Protein AF-A0A6N2NAF7-F1 (afdb_monomer_lite)

Radius of gyration: 26.73 Å; chains: 1; bounding box: 58×38×83 Å

Structure (mmCIF, N/CA/C/O backbone):
data_AF-A0A6N2NAF7-F1
#
_entry.id   AF-A0A6N2NAF7-F1
#
loop_
_atom_site.group_PDB
_atom_site.id
_atom_site.type_symbol
_atom_site.label_atom_id
_atom_site.label_alt_id
_atom_site.label_comp_id
_atom_site.label_asym_id
_atom_site.label_entity_id
_atom_site.label_seq_id
_atom_site.pdbx_PDB_ins_code
_atom_site.Cartn_x
_atom_site.Cartn_y
_atom_site.Cartn_z
_atom_site.occupancy
_atom_site.B_iso_or_equiv
_atom_site.auth_seq_id
_atom_site.auth_comp_id
_atom_site.auth_asym_id
_atom_site.auth_atom_id
_atom_site.pdbx_PDB_model_num
ATOM 1 N N . LEU A 1 1 ? 27.444 -10.389 -54.439 1.00 42.75 1 LEU A N 1
ATOM 2 C CA . LEU A 1 1 ? 28.276 -9.815 -53.356 1.00 42.75 1 LEU A CA 1
ATOM 3 C C . LEU A 1 1 ? 27.681 -10.280 -52.034 1.00 42.75 1 LEU A C 1
ATOM 5 O O . LEU A 1 1 ? 26.565 -9.888 -51.723 1.00 42.75 1 LEU A O 1
ATOM 9 N N . VAL A 1 2 ? 28.339 -11.208 -51.335 1.00 40.91 2 VAL A N 1
ATOM 10 C CA . VAL A 1 2 ? 27.857 -11.709 -50.034 1.00 40.91 2 VAL A CA 1
ATOM 11 C C . VAL A 1 2 ? 28.031 -10.579 -49.006 1.00 40.91 2 VAL A C 1
ATOM 13 O O . VAL A 1 2 ? 29.126 -10.018 -48.959 1.00 40.91 2 VAL A O 1
ATOM 16 N N . PRO A 1 3 ? 26.997 -10.195 -48.233 1.00 55.12 3 PRO A N 1
ATOM 17 C CA . PRO A 1 3 ? 27.110 -9.100 -47.271 1.00 55.12 3 PRO A CA 1
ATOM 18 C C . PRO A 1 3 ? 28.219 -9.376 -46.244 1.00 55.12 3 PRO A C 1
ATOM 20 O O . PRO A 1 3 ? 28.256 -10.447 -45.643 1.00 55.12 3 PRO A O 1
ATOM 23 N N . GLU A 1 4 ? 29.110 -8.404 -46.026 1.00 63.12 4 GLU A N 1
ATOM 24 C CA . GLU A 1 4 ? 30.271 -8.509 -45.119 1.00 63.12 4 GLU A CA 1
ATOM 25 C C . GLU A 1 4 ? 29.896 -8.659 -43.631 1.00 63.12 4 GLU A C 1
ATOM 27 O O . GLU A 1 4 ? 30.751 -8.966 -42.799 1.00 63.12 4 GLU A O 1
ATOM 32 N N . ILE A 1 5 ? 28.623 -8.449 -43.280 1.00 67.56 5 ILE A N 1
ATOM 33 C CA . ILE A 1 5 ? 28.087 -8.563 -41.922 1.00 67.56 5 ILE A CA 1
ATOM 34 C C . ILE A 1 5 ? 26.835 -9.450 -41.971 1.00 67.56 5 ILE A C 1
ATOM 36 O O . ILE A 1 5 ? 25.955 -9.189 -42.794 1.00 67.56 5 ILE A O 1
ATOM 40 N N . PRO A 1 6 ? 26.709 -10.457 -41.084 1.00 79.62 6 PRO A N 1
ATOM 41 C CA . PRO A 1 6 ? 25.475 -11.212 -40.912 1.00 79.62 6 PRO A CA 1
ATOM 42 C C . PRO A 1 6 ? 24.266 -10.286 -40.705 1.00 79.62 6 PRO A C 1
ATOM 44 O O . PRO A 1 6 ? 24.290 -9.364 -39.887 1.00 79.62 6 PRO A O 1
ATOM 47 N N . GLU A 1 7 ? 23.211 -10.520 -41.482 1.00 78.88 7 GLU A N 1
ATOM 48 C CA . GLU A 1 7 ? 22.015 -9.672 -41.576 1.00 78.88 7 GLU A CA 1
ATOM 49 C C . GLU A 1 7 ? 21.340 -9.430 -40.209 1.00 78.88 7 GLU A C 1
ATOM 51 O O . GLU A 1 7 ? 20.852 -8.341 -39.903 1.00 78.88 7 GLU A O 1
ATOM 56 N N . ASP A 1 8 ? 21.365 -10.435 -39.340 1.00 78.62 8 ASP A N 1
ATOM 57 C CA . ASP A 1 8 ? 20.887 -10.378 -37.959 1.00 78.62 8 ASP A CA 1
ATOM 58 C C . ASP A 1 8 ? 21.694 -9.397 -37.088 1.00 78.62 8 ASP A C 1
ATOM 60 O O . ASP A 1 8 ? 21.117 -8.605 -36.335 1.00 78.62 8 ASP A O 1
ATOM 64 N N . LEU A 1 9 ? 23.020 -9.396 -37.221 1.00 80.50 9 LEU A N 1
ATOM 65 C CA . LEU A 1 9 ? 23.909 -8.474 -36.521 1.00 80.50 9 LEU A CA 1
ATOM 66 C C . LEU A 1 9 ? 23.726 -7.037 -37.029 1.00 80.50 9 LEU A C 1
ATOM 68 O O . LEU A 1 9 ? 23.629 -6.107 -36.225 1.00 80.50 9 LEU A O 1
ATOM 72 N N . TYR A 1 10 ? 23.591 -6.859 -38.345 1.00 78.88 10 TYR A N 1
ATOM 73 C CA . TYR A 1 10 ? 23.323 -5.560 -38.965 1.00 78.88 10 TYR A CA 1
ATOM 74 C C . TYR A 1 10 ? 22.006 -4.939 -38.467 1.00 78.88 10 TYR A C 1
ATOM 76 O O . TYR A 1 10 ? 21.976 -3.773 -38.056 1.00 78.88 10 TYR A O 1
ATOM 84 N N . ARG A 1 11 ? 20.922 -5.726 -38.408 1.00 84.81 11 ARG A N 1
ATOM 85 C CA . ARG A 1 11 ? 19.618 -5.276 -37.883 1.00 84.81 11 ARG A CA 1
ATOM 86 C C . ARG A 1 11 ? 19.699 -4.827 -36.424 1.00 84.81 11 ARG A C 1
ATOM 88 O O . ARG A 1 11 ? 19.111 -3.804 -36.064 1.00 84.81 11 ARG A O 1
ATOM 95 N N . LEU A 1 12 ? 20.439 -5.557 -35.586 1.00 82.56 12 LEU A N 1
ATOM 96 C CA . LEU A 1 12 ? 20.634 -5.191 -34.180 1.00 82.56 12 LEU A CA 1
ATOM 97 C C . LEU A 1 12 ? 21.447 -3.902 -34.028 1.00 82.56 12 LEU A C 1
ATOM 99 O O . LEU A 1 12 ? 21.074 -3.046 -33.226 1.00 82.56 12 LEU A O 1
ATOM 103 N N . ILE A 1 13 ? 22.501 -3.723 -34.827 1.00 82.19 13 ILE A N 1
ATOM 104 C CA . ILE A 1 13 ? 23.310 -2.497 -34.835 1.00 82.19 13 ILE A CA 1
ATOM 105 C C . ILE A 1 13 ? 22.459 -1.295 -35.259 1.00 82.19 13 ILE A C 1
ATOM 107 O O . ILE A 1 13 ? 22.445 -0.275 -34.570 1.00 82.19 13 ILE A O 1
ATOM 111 N N . LYS A 1 14 ? 21.673 -1.424 -36.336 1.00 82.56 14 LYS A N 1
ATOM 112 C CA . LYS A 1 14 ? 20.766 -0.363 -36.801 1.00 82.56 14 LYS A CA 1
ATOM 113 C C . LYS A 1 14 ? 19.759 0.031 -35.716 1.00 82.56 14 LYS A C 1
ATOM 115 O O . LYS A 1 14 ? 19.544 1.218 -35.474 1.00 82.56 14 LYS A O 1
ATOM 120 N N . LYS A 1 15 ? 19.198 -0.954 -35.004 1.00 82.62 15 LYS A N 1
ATOM 121 C CA . LYS A 1 15 ? 18.297 -0.717 -33.866 1.00 82.62 15 LYS A CA 1
ATOM 122 C C . LYS A 1 15 ? 19.005 0.002 -32.711 1.00 82.62 15 LYS A C 1
ATOM 124 O O . LYS A 1 15 ? 18.439 0.938 -32.154 1.00 82.62 15 LYS A O 1
ATOM 129 N N . ALA A 1 16 ? 20.241 -0.378 -32.382 1.00 82.81 16 ALA A N 1
ATOM 130 C CA . ALA A 1 16 ? 21.028 0.274 -31.333 1.00 82.81 16 ALA A CA 1
ATOM 131 C C . ALA A 1 16 ? 21.325 1.749 -31.657 1.00 82.81 16 ALA A C 1
ATOM 133 O O . ALA A 1 16 ? 21.201 2.602 -30.782 1.00 82.81 16 ALA A O 1
ATOM 134 N N . VAL A 1 17 ? 21.643 2.067 -32.918 1.00 84.38 17 VAL A N 1
ATOM 135 C CA . VAL A 1 17 ? 21.884 3.448 -33.379 1.00 84.38 17 VAL A CA 1
ATOM 136 C C . VAL A 1 17 ? 20.625 4.309 -33.253 1.00 84.38 17 VAL A C 1
ATOM 138 O O . VAL A 1 17 ? 20.692 5.431 -32.753 1.00 84.38 17 VAL A O 1
ATOM 141 N N . VAL A 1 18 ? 19.462 3.776 -33.644 1.00 83.62 18 VAL A N 1
ATOM 142 C CA . VAL A 1 18 ? 18.175 4.481 -33.504 1.00 83.62 18 VAL A CA 1
ATOM 143 C C . VAL A 1 18 ? 17.848 4.739 -32.033 1.00 83.62 18 VAL A C 1
ATOM 145 O O . VAL A 1 18 ? 17.499 5.862 -31.671 1.00 83.62 18 VAL A O 1
ATOM 148 N N . ILE A 1 19 ? 18.020 3.732 -31.171 1.00 76.69 19 ILE A N 1
ATOM 149 C CA . ILE A 1 19 ? 17.789 3.867 -29.727 1.00 76.69 19 ILE A CA 1
ATOM 150 C C . ILE A 1 19 ? 18.755 4.890 -29.112 1.00 76.69 19 ILE A C 1
ATOM 152 O O . ILE A 1 19 ? 18.339 5.695 -28.285 1.00 76.69 19 ILE A O 1
ATOM 156 N N . ARG A 1 20 ? 20.022 4.915 -29.540 1.00 80.06 20 ARG A N 1
ATOM 157 C CA . ARG A 1 20 ? 21.021 5.880 -29.060 1.00 80.06 20 ARG A CA 1
ATOM 158 C C . ARG A 1 20 ? 20.671 7.317 -29.444 1.00 80.06 20 ARG A C 1
ATOM 160 O O . ARG A 1 20 ? 20.722 8.191 -28.589 1.00 80.06 20 ARG A O 1
ATOM 167 N N . LYS A 1 21 ? 20.240 7.548 -30.687 1.00 80.31 21 LYS A N 1
ATOM 168 C CA . LYS A 1 21 ? 19.755 8.864 -31.138 1.00 80.31 21 LYS A CA 1
ATOM 169 C C . LYS A 1 21 ? 18.491 9.295 -30.384 1.00 80.31 21 LYS A C 1
ATOM 171 O O . LYS A 1 21 ? 18.296 10.474 -30.111 1.00 80.31 21 LYS A O 1
ATOM 176 N N . HIS A 1 22 ? 17.630 8.343 -30.027 1.00 76.56 22 HIS A N 1
ATOM 177 C CA . HIS A 1 22 ? 16.448 8.613 -29.210 1.00 76.56 22 HIS A CA 1
ATOM 178 C C . HIS A 1 22 ? 16.802 8.913 -27.742 1.00 76.56 22 HIS A C 1
ATOM 180 O O . HIS A 1 22 ? 16.127 9.719 -27.101 1.00 76.56 22 HIS A O 1
ATOM 186 N N . LEU A 1 23 ? 17.892 8.332 -27.228 1.00 77.44 23 LEU A N 1
ATOM 187 C CA . LEU A 1 23 ? 18.354 8.518 -25.852 1.00 77.44 23 LEU A CA 1
ATOM 188 C C . LEU A 1 23 ? 18.768 9.965 -25.540 1.00 77.44 23 LEU A C 1
ATOM 190 O O . LEU A 1 23 ? 18.630 10.401 -24.399 1.00 77.44 23 LEU A O 1
ATOM 194 N N . GLU A 1 24 ? 19.216 10.724 -26.546 1.00 68.88 24 GLU A N 1
ATOM 195 C CA . GLU A 1 24 ? 19.526 12.157 -26.405 1.00 68.88 24 GLU A CA 1
ATOM 196 C C . GLU A 1 24 ? 18.292 12.994 -26.032 1.00 68.88 24 GLU A C 1
ATOM 198 O O . GLU A 1 24 ? 18.424 14.033 -25.390 1.00 68.88 24 GLU A O 1
ATOM 203 N N . LYS A 1 25 ? 17.087 12.530 -26.392 1.00 72.81 25 LYS A N 1
ATOM 204 C CA . LYS A 1 25 ? 15.815 13.225 -26.133 1.00 72.81 25 LYS A CA 1
ATOM 205 C C . LYS A 1 25 ? 14.982 12.572 -25.029 1.00 72.81 25 LYS A C 1
ATOM 207 O O . LYS A 1 25 ? 14.229 13.268 -24.356 1.00 72.81 25 LYS A O 1
ATOM 212 N N . ASN A 1 26 ? 15.106 11.260 -24.826 1.00 66.31 26 ASN A N 1
ATOM 213 C CA . ASN A 1 26 ? 14.357 10.519 -23.813 1.00 66.31 26 ASN A CA 1
ATOM 214 C C . ASN A 1 26 ? 15.237 9.458 -23.124 1.00 66.31 26 ASN A C 1
ATOM 216 O O . ASN A 1 26 ? 15.650 8.472 -23.738 1.00 66.31 26 ASN A O 1
ATOM 220 N N . LYS A 1 27 ? 15.490 9.645 -21.821 1.00 68.12 27 LYS A N 1
ATOM 221 C CA . LYS A 1 27 ? 16.399 8.811 -21.013 1.00 68.12 27 LYS A CA 1
ATOM 222 C C . LYS A 1 27 ? 15.856 7.407 -20.696 1.00 68.12 27 LYS A C 1
ATOM 224 O O . LYS A 1 27 ? 16.645 6.540 -20.316 1.00 68.12 27 LYS A O 1
ATOM 229 N N . ASP A 1 28 ? 14.567 7.144 -20.910 1.00 61.56 28 ASP A N 1
ATOM 230 C CA . ASP A 1 28 ? 13.917 5.876 -20.535 1.00 61.56 28 ASP A CA 1
ATOM 231 C C . ASP A 1 28 ? 14.316 4.700 -21.447 1.00 61.56 28 ASP A C 1
ATOM 233 O O . ASP A 1 28 ? 14.197 3.530 -21.085 1.00 61.56 28 ASP A O 1
ATOM 237 N N . SER A 1 29 ? 14.886 4.982 -22.624 1.00 70.75 29 SER A N 1
ATOM 238 C CA . SER A 1 29 ? 15.325 3.946 -23.574 1.00 70.75 29 SER A CA 1
ATOM 239 C C . SER A 1 29 ? 16.708 3.345 -23.268 1.00 70.75 29 SER A C 1
ATOM 241 O O . SER A 1 29 ? 17.173 2.467 -24.001 1.00 70.75 29 SER A O 1
ATOM 243 N N . LYS A 1 30 ? 17.362 3.760 -22.170 1.00 74.12 30 LYS A N 1
ATOM 244 C CA . LYS A 1 30 ? 18.708 3.301 -21.772 1.00 74.12 30 LYS A CA 1
ATOM 245 C C . LYS A 1 30 ? 18.763 1.794 -21.518 1.00 74.12 30 LYS A C 1
ATOM 247 O O . LYS A 1 30 ? 19.679 1.124 -21.983 1.00 74.12 30 LYS A O 1
ATOM 252 N N . PHE A 1 31 ? 17.765 1.248 -20.823 1.00 70.00 31 PHE A N 1
ATOM 253 C CA . PHE A 1 31 ? 17.704 -0.186 -20.526 1.00 70.00 31 PHE A CA 1
ATOM 254 C C . PHE A 1 31 ? 17.541 -1.024 -21.803 1.00 70.00 31 PHE A C 1
ATOM 256 O O . PHE A 1 31 ? 18.241 -2.015 -22.009 1.00 70.00 31 PHE A O 1
ATOM 263 N N . ARG A 1 32 ? 16.686 -0.565 -22.727 1.00 76.38 32 ARG A N 1
ATOM 264 C CA . ARG A 1 32 ? 16.505 -1.196 -24.043 1.00 76.38 32 ARG A CA 1
ATOM 265 C C . ARG A 1 32 ? 17.797 -1.176 -24.866 1.00 76.38 32 ARG A C 1
ATOM 267 O O . ARG A 1 32 ? 18.091 -2.167 -25.534 1.00 76.38 32 ARG A O 1
ATOM 274 N N . LEU A 1 33 ? 18.583 -0.097 -24.790 1.00 83.06 33 LEU A N 1
ATOM 275 C CA . LEU A 1 33 ? 19.898 -0.011 -25.434 1.00 83.06 33 LEU A CA 1
ATOM 276 C C . LEU A 1 33 ? 20.867 -1.062 -24.877 1.00 83.06 33 LEU A C 1
ATOM 278 O O . LEU A 1 33 ? 21.441 -1.816 -25.656 1.00 83.06 33 LEU A O 1
ATOM 282 N N . ILE A 1 34 ? 20.966 -1.182 -23.548 1.00 80.94 34 ILE A N 1
ATOM 283 C CA . ILE A 1 34 ? 21.853 -2.143 -22.865 1.00 80.94 34 ILE A CA 1
ATOM 284 C C . ILE A 1 34 ? 21.535 -3.592 -23.268 1.00 80.94 34 ILE A C 1
ATOM 286 O O . ILE A 1 34 ? 22.443 -4.392 -23.518 1.00 80.94 34 ILE A O 1
ATOM 290 N N . LEU A 1 35 ? 20.251 -3.943 -23.376 1.00 83.19 35 LEU A N 1
ATOM 291 C CA . LEU A 1 35 ? 19.834 -5.277 -23.815 1.00 83.19 35 LEU A CA 1
ATOM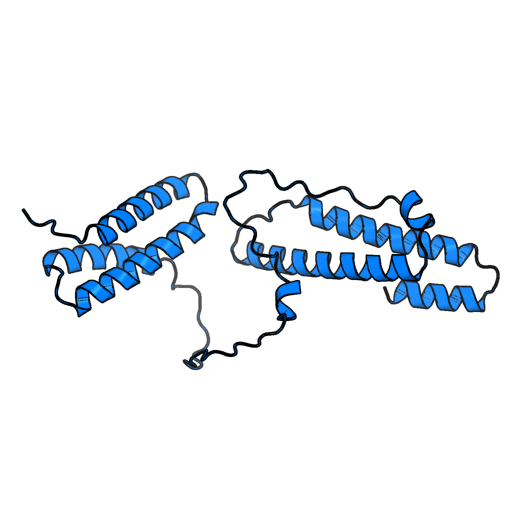 292 C C . LEU A 1 35 ? 20.197 -5.544 -25.281 1.00 83.19 35 LEU A C 1
ATOM 294 O O . LEU A 1 35 ? 20.673 -6.633 -25.613 1.00 83.19 35 LEU A O 1
ATOM 298 N N . VAL A 1 36 ? 19.993 -4.563 -26.166 1.00 83.69 36 VAL A N 1
ATOM 299 C CA . VAL A 1 36 ? 20.358 -4.684 -27.586 1.00 83.69 36 VAL A CA 1
ATOM 300 C C . VAL A 1 36 ? 21.878 -4.790 -27.746 1.00 83.69 36 VAL A C 1
ATOM 302 O O . VAL A 1 36 ? 22.348 -5.672 -28.463 1.00 83.69 36 VAL A O 1
ATOM 305 N N . GLU A 1 37 ? 22.652 -3.986 -27.019 1.00 79.56 37 GLU A N 1
ATOM 306 C CA . GLU A 1 37 ? 24.120 -4.026 -27.013 1.00 79.56 37 GLU A CA 1
ATOM 307 C C . GLU A 1 37 ? 24.654 -5.367 -26.482 1.00 79.56 37 GLU A C 1
ATOM 309 O O . GLU A 1 37 ? 25.536 -5.978 -27.089 1.00 79.56 37 GLU A O 1
ATOM 314 N N . SER A 1 38 ? 24.043 -5.913 -25.428 1.00 78.06 38 SER A N 1
ATOM 315 C CA . SER A 1 38 ? 24.387 -7.240 -24.899 1.00 78.06 38 SER A CA 1
ATOM 316 C C . SER A 1 38 ? 24.128 -8.363 -25.915 1.00 78.06 38 SER A C 1
ATOM 318 O O . SER A 1 38 ? 24.920 -9.306 -26.026 1.00 78.06 38 SER A O 1
ATOM 320 N N . ARG A 1 39 ? 2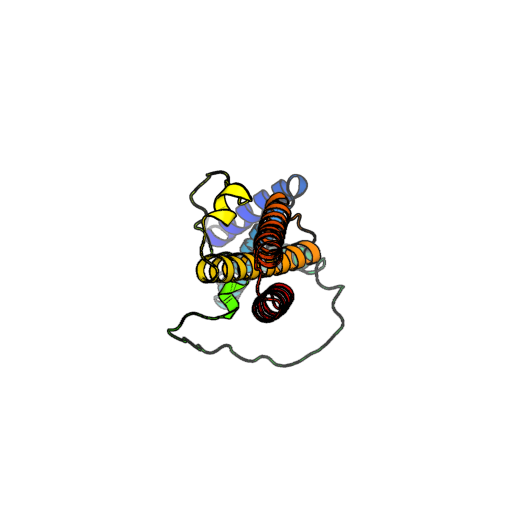3.047 -8.266 -26.706 1.00 80.88 39 ARG A N 1
ATOM 321 C CA . ARG A 1 39 ? 22.743 -9.221 -27.789 1.00 80.88 39 ARG A CA 1
ATOM 322 C C . ARG A 1 39 ? 23.739 -9.101 -28.944 1.00 80.88 39 ARG A C 1
ATOM 324 O O . ARG A 1 39 ? 24.194 -10.138 -29.423 1.00 80.88 39 ARG A O 1
ATOM 331 N N . ILE A 1 40 ? 24.137 -7.881 -29.319 1.00 84.62 40 ILE A N 1
ATOM 332 C CA . ILE A 1 40 ? 25.205 -7.628 -30.305 1.00 84.62 40 ILE A CA 1
ATOM 333 C C . ILE A 1 40 ? 26.513 -8.279 -29.839 1.00 84.62 40 ILE A C 1
ATOM 335 O O . ILE A 1 40 ? 27.124 -9.021 -30.602 1.00 84.62 40 ILE A O 1
ATOM 339 N N . HIS A 1 41 ? 26.909 -8.095 -28.574 1.00 78.12 41 HIS A N 1
ATOM 340 C CA . HIS A 1 41 ? 28.124 -8.703 -28.015 1.00 78.12 41 HIS A CA 1
ATOM 341 C C . HIS A 1 41 ? 28.102 -10.233 -28.061 1.00 78.12 41 HIS A C 1
ATOM 343 O O . HIS A 1 41 ? 29.094 -10.864 -28.432 1.00 78.12 41 HIS A O 1
ATOM 349 N N . ARG A 1 42 ? 26.981 -10.851 -27.677 1.00 80.81 42 ARG A N 1
ATOM 350 C CA . ARG A 1 42 ? 26.844 -12.313 -27.691 1.00 80.81 42 ARG A CA 1
ATOM 351 C C . ARG A 1 42 ? 26.919 -12.868 -29.113 1.00 80.81 42 ARG A C 1
ATOM 353 O O . ARG A 1 42 ? 27.609 -13.859 -29.340 1.00 80.81 42 ARG A O 1
ATOM 360 N N . LEU A 1 43 ? 26.240 -12.213 -30.050 1.00 82.06 43 LEU A N 1
ATOM 361 C CA . LEU A 1 43 ? 26.161 -12.640 -31.441 1.00 82.06 43 LEU A CA 1
ATOM 362 C C . LEU A 1 43 ? 27.493 -12.432 -32.180 1.00 82.06 43 LEU A C 1
ATOM 364 O O . LEU A 1 43 ? 27.966 -13.337 -32.863 1.00 82.06 43 LEU A O 1
ATOM 368 N N . ALA A 1 44 ? 28.168 -11.306 -31.942 1.00 78.50 44 ALA A N 1
ATOM 369 C CA . ALA A 1 44 ? 29.513 -11.054 -32.451 1.00 78.50 44 ALA A CA 1
ATOM 370 C C . ALA A 1 44 ? 30.522 -12.109 -31.955 1.00 78.50 44 ALA A C 1
ATOM 372 O O . ALA A 1 44 ? 31.310 -12.628 -32.744 1.00 78.50 44 ALA A O 1
ATOM 373 N N . ARG A 1 45 ? 30.463 -12.511 -30.672 1.00 75.75 45 ARG A N 1
ATOM 374 C CA . ARG A 1 45 ? 31.311 -13.599 -30.138 1.00 75.75 45 ARG A CA 1
ATOM 375 C C . ARG A 1 45 ? 31.046 -14.945 -30.816 1.00 75.75 45 ARG A C 1
ATOM 377 O O . ARG A 1 45 ? 31.992 -15.686 -31.076 1.00 75.75 45 ARG A O 1
ATOM 384 N N . TYR A 1 46 ? 29.784 -15.261 -31.102 1.00 77.19 46 TYR A N 1
ATOM 385 C CA . TYR A 1 46 ? 29.405 -16.490 -31.801 1.00 77.19 46 TYR A CA 1
ATOM 386 C C . TYR A 1 46 ? 29.954 -16.524 -33.235 1.00 77.19 46 TYR A C 1
ATOM 388 O O . TYR A 1 46 ? 30.593 -17.504 -33.626 1.00 77.19 46 TYR A O 1
ATOM 396 N N . TYR A 1 47 ? 29.788 -15.440 -33.996 1.00 73.69 47 TYR A N 1
ATOM 397 C CA . TYR A 1 47 ? 30.304 -15.365 -35.366 1.00 73.69 47 TYR A CA 1
ATOM 398 C C . TYR A 1 47 ? 31.838 -15.324 -35.437 1.00 73.69 47 TYR A C 1
ATOM 400 O O . TYR A 1 47 ? 32.424 -15.891 -36.361 1.00 73.69 47 TYR A O 1
ATOM 408 N N . LYS A 1 48 ? 32.493 -14.768 -34.408 1.00 68.44 48 LYS A N 1
ATOM 409 C CA . LYS A 1 48 ? 33.948 -14.846 -34.224 1.00 68.44 48 LYS A CA 1
ATOM 410 C C . LYS A 1 48 ? 34.422 -16.280 -33.972 1.00 68.44 48 LYS A C 1
ATOM 412 O O . LYS A 1 48 ? 35.365 -16.745 -34.605 1.00 68.44 48 LYS A O 1
ATOM 417 N N . LYS A 1 49 ? 33.754 -17.010 -33.069 1.00 71.75 49 LYS A N 1
ATOM 418 C CA . LYS A 1 49 ? 34.097 -18.407 -32.741 1.00 71.75 49 LYS A CA 1
ATOM 419 C C . LYS A 1 49 ? 33.883 -19.349 -33.928 1.00 71.75 49 LYS A C 1
ATOM 421 O O . LYS A 1 49 ? 34.643 -20.292 -34.105 1.00 71.75 49 LYS A O 1
ATOM 426 N N . THR A 1 50 ? 32.870 -19.079 -34.746 1.00 68.56 50 THR A N 1
ATOM 427 C CA . THR A 1 50 ? 32.521 -19.900 -35.915 1.00 68.56 50 THR A CA 1
ATOM 428 C C . THR A 1 50 ? 33.301 -19.535 -37.188 1.00 68.56 50 THR A C 1
ATOM 430 O O . THR A 1 50 ? 33.056 -20.147 -38.222 1.00 68.56 50 THR A O 1
ATOM 433 N N . LYS A 1 51 ? 34.254 -18.583 -37.127 1.00 59.62 51 LYS A N 1
ATOM 434 C CA . LYS A 1 51 ? 35.102 -18.113 -38.250 1.00 59.62 51 LYS A CA 1
ATOM 435 C C . LYS A 1 51 ? 34.329 -17.681 -39.510 1.00 59.62 51 LYS A C 1
ATOM 437 O O . LYS A 1 51 ? 34.862 -17.735 -40.613 1.00 59.62 51 LYS A O 1
ATOM 442 N N . LYS A 1 52 ? 33.081 -17.228 -39.358 1.00 60.62 52 LYS A N 1
ATOM 443 C CA . LYS A 1 52 ? 32.245 -16.738 -40.473 1.00 60.62 52 LYS A CA 1
ATOM 444 C C . LYS A 1 52 ? 32.360 -15.224 -40.706 1.00 60.62 52 LYS A C 1
ATOM 446 O O . LYS A 1 52 ? 31.671 -14.702 -41.574 1.00 60.62 52 LYS A O 1
ATOM 451 N N . LEU A 1 53 ? 33.194 -14.523 -39.932 1.00 58.31 53 LEU A N 1
ATOM 452 C CA . LEU A 1 53 ? 33.390 -13.073 -40.017 1.00 58.31 53 LEU A CA 1
ATOM 453 C C . LEU A 1 53 ? 34.772 -12.732 -40.597 1.00 58.31 53 LEU A C 1
ATOM 455 O O . LEU A 1 53 ? 35.777 -13.322 -40.200 1.00 58.31 53 LEU A O 1
ATOM 459 N N . ALA A 1 54 ? 34.829 -11.774 -41.526 1.00 57.72 54 ALA A N 1
ATOM 460 C CA . ALA A 1 54 ? 36.082 -11.324 -42.129 1.00 57.72 54 ALA A CA 1
ATOM 461 C C . ALA A 1 54 ? 36.900 -10.456 -41.142 1.00 57.72 54 ALA A C 1
ATOM 463 O O . ALA A 1 54 ? 36.326 -9.591 -40.471 1.00 57.72 54 ALA A O 1
ATOM 464 N N . PRO A 1 55 ? 38.240 -10.584 -41.091 1.00 56.78 55 PRO A N 1
ATOM 465 C CA . PRO A 1 55 ? 39.084 -9.966 -40.058 1.00 56.78 55 PRO A CA 1
ATOM 466 C C . PRO A 1 55 ? 39.075 -8.424 -40.046 1.00 56.78 55 PRO A C 1
ATOM 468 O O . PRO A 1 55 ? 39.358 -7.813 -39.019 1.00 56.78 55 PRO A O 1
ATOM 471 N N . LYS A 1 56 ? 38.699 -7.764 -41.152 1.00 55.19 56 LYS A N 1
ATOM 472 C CA . LYS A 1 56 ? 38.511 -6.298 -41.192 1.00 55.19 56 LYS A CA 1
ATOM 473 C C . LYS A 1 56 ? 37.259 -5.836 -40.429 1.00 55.19 56 LYS A C 1
ATOM 475 O O . LYS A 1 56 ? 37.284 -4.784 -39.792 1.00 55.19 56 LYS A O 1
ATOM 480 N N . SER A 1 57 ? 36.187 -6.632 -40.451 1.00 53.81 57 SER A N 1
ATOM 481 C CA . SER A 1 57 ? 34.925 -6.331 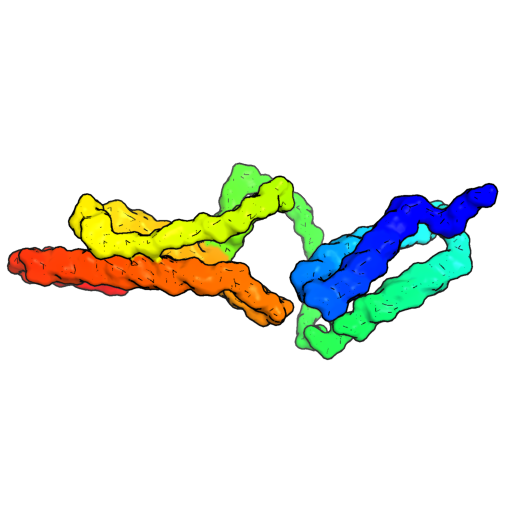-39.754 1.00 53.81 57 SER A CA 1
ATOM 482 C C . SER A 1 57 ? 35.029 -6.520 -38.233 1.00 53.81 57 SER A C 1
ATOM 484 O O . SER A 1 57 ? 34.388 -5.791 -37.472 1.00 53.81 57 SER A O 1
ATOM 486 N N . ASP A 1 58 ? 35.920 -7.414 -37.790 1.00 50.66 58 ASP A N 1
ATOM 487 C CA . ASP A 1 58 ? 36.227 -7.662 -36.377 1.00 50.66 58 ASP A CA 1
ATOM 488 C C . ASP A 1 58 ? 36.767 -6.410 -35.675 1.00 50.66 58 ASP A C 1
ATOM 490 O O . ASP A 1 58 ? 36.350 -6.088 -34.561 1.00 50.66 58 ASP A O 1
ATOM 494 N N . SER A 1 59 ? 37.653 -5.660 -36.335 1.00 52.47 59 SER A N 1
ATOM 495 C CA . SER A 1 59 ? 38.216 -4.424 -35.784 1.00 52.47 59 SER A CA 1
ATOM 496 C C . SER A 1 59 ? 37.143 -3.350 -35.596 1.00 52.47 59 SER A C 1
ATOM 498 O O . SER A 1 59 ? 37.056 -2.752 -34.525 1.00 52.47 59 SER A O 1
ATOM 500 N N . SER A 1 60 ? 36.267 -3.152 -36.585 1.00 54.22 60 SER A N 1
ATOM 501 C CA . SER A 1 60 ? 35.205 -2.135 -36.529 1.00 54.22 60 SER A CA 1
ATOM 502 C C . SER A 1 60 ? 34.165 -2.433 -35.434 1.00 54.22 60 SER A C 1
ATOM 504 O O . SER A 1 60 ? 33.781 -1.547 -34.664 1.00 54.22 60 SER A O 1
ATOM 506 N N . ILE A 1 61 ? 33.786 -3.708 -35.269 1.00 55.00 61 ILE A N 1
ATOM 507 C CA . ILE A 1 61 ? 32.899 -4.158 -34.184 1.00 55.00 61 ILE A CA 1
ATOM 508 C C . ILE A 1 61 ? 33.593 -4.015 -32.817 1.00 55.00 61 ILE A C 1
ATOM 510 O O . ILE A 1 61 ? 32.956 -3.603 -31.846 1.00 55.00 61 ILE A O 1
ATOM 514 N N . MET A 1 62 ? 34.900 -4.280 -32.721 1.00 54.38 62 MET A N 1
ATOM 515 C CA . MET A 1 62 ? 35.689 -4.107 -31.489 1.00 54.38 62 MET A CA 1
ATOM 516 C C . MET A 1 62 ? 35.841 -2.638 -31.071 1.00 54.38 62 MET A C 1
ATOM 518 O O . MET A 1 62 ? 35.820 -2.348 -29.875 1.00 54.38 62 MET A O 1
ATOM 522 N N . PHE A 1 63 ? 35.954 -1.700 -32.016 1.00 51.12 63 PHE A N 1
ATOM 523 C CA . PHE A 1 63 ? 35.970 -0.263 -31.711 1.00 51.12 63 PHE A CA 1
ATOM 524 C C . PHE A 1 63 ? 34.602 0.232 -31.229 1.00 51.12 63 PHE A C 1
ATOM 526 O O . PHE A 1 63 ? 34.533 0.918 -30.208 1.00 51.12 63 PHE A O 1
ATOM 533 N N . MET A 1 64 ? 33.514 -0.196 -31.879 1.00 52.22 64 MET A N 1
ATOM 534 C CA . MET A 1 64 ? 32.142 0.097 -31.443 1.00 52.22 64 MET A CA 1
ATOM 535 C C . MET A 1 64 ? 31.861 -0.452 -30.036 1.00 52.22 64 MET A C 1
ATOM 537 O O . MET A 1 64 ? 31.305 0.255 -29.204 1.00 52.22 64 MET A O 1
ATOM 541 N N . THR A 1 65 ? 32.307 -1.672 -29.726 1.00 51.31 65 THR A N 1
ATOM 542 C CA . THR A 1 65 ? 32.101 -2.308 -28.410 1.00 51.31 65 THR A CA 1
ATOM 543 C C . THR A 1 65 ? 33.035 -1.776 -27.311 1.00 51.31 65 THR A C 1
ATOM 545 O O . THR A 1 65 ? 32.608 -1.635 -26.163 1.00 51.31 65 THR A O 1
ATOM 548 N N . ARG A 1 66 ? 34.279 -1.377 -27.633 1.00 49.59 66 ARG A N 1
ATOM 549 C CA . ARG A 1 66 ? 35.207 -0.731 -26.674 1.00 49.59 66 ARG A CA 1
ATOM 550 C C . ARG A 1 66 ? 34.800 0.687 -26.279 1.00 49.59 66 ARG A C 1
ATOM 552 O O . ARG A 1 66 ? 35.022 1.061 -25.129 1.00 49.59 66 ARG A O 1
ATOM 559 N N . PHE A 1 67 ? 34.208 1.464 -27.186 1.00 48.19 67 PHE A N 1
ATOM 560 C CA . PHE A 1 67 ? 33.710 2.807 -26.859 1.00 48.19 67 PHE A CA 1
ATOM 561 C C . PHE A 1 67 ? 32.472 2.780 -25.947 1.00 48.19 67 PHE A C 1
ATOM 563 O O . PHE A 1 67 ? 32.224 3.744 -25.233 1.00 48.19 67 PHE A O 1
ATOM 570 N N . ILE A 1 68 ? 31.731 1.668 -25.917 1.00 52.31 68 ILE A N 1
ATOM 571 C CA . ILE A 1 68 ? 30.517 1.498 -25.101 1.00 52.31 68 ILE A CA 1
ATOM 572 C C . ILE A 1 68 ? 30.847 0.962 -23.694 1.00 52.31 68 ILE A C 1
ATOM 574 O O . ILE A 1 68 ? 30.176 1.305 -22.725 1.00 52.31 68 ILE A O 1
ATOM 578 N N . GLY A 1 69 ? 31.915 0.166 -23.548 1.00 39.66 69 GLY A N 1
ATOM 579 C CA . GLY A 1 69 ? 32.332 -0.398 -22.256 1.00 39.66 69 GLY A CA 1
ATOM 580 C C . GLY A 1 69 ? 33.145 0.539 -21.350 1.00 39.66 69 GLY A C 1
ATOM 581 O O . GLY A 1 69 ? 33.283 0.261 -20.161 1.00 39.66 69 GLY A O 1
ATOM 582 N N . ARG A 1 70 ? 33.691 1.646 -21.873 1.00 40.94 70 ARG A N 1
ATOM 583 C CA . ARG A 1 70 ? 34.601 2.534 -21.119 1.00 40.94 70 ARG A CA 1
ATOM 584 C C . ARG A 1 70 ? 33.919 3.628 -20.289 1.00 40.94 70 ARG A C 1
ATOM 586 O O . ARG A 1 70 ? 34.580 4.212 -19.440 1.00 40.94 70 ARG A O 1
ATOM 593 N N . THR A 1 71 ? 32.616 3.852 -20.443 1.00 41.53 71 THR A N 1
ATOM 594 C CA . THR A 1 71 ? 31.849 4.831 -19.642 1.00 41.53 71 THR A CA 1
ATOM 595 C C . THR A 1 71 ? 31.034 4.210 -18.501 1.00 41.53 71 THR A C 1
ATOM 597 O O . THR A 1 71 ? 30.251 4.909 -17.864 1.00 41.53 71 THR A O 1
ATOM 600 N N . LEU A 1 72 ? 31.215 2.915 -18.204 1.00 41.66 72 LEU A N 1
ATOM 601 C CA . LEU A 1 72 ? 30.479 2.211 -17.139 1.00 41.66 72 LEU A CA 1
ATOM 602 C C . LEU A 1 72 ? 31.350 1.340 -16.217 1.00 41.66 72 LEU A C 1
ATOM 604 O O . LEU A 1 72 ? 30.816 0.505 -15.496 1.00 41.66 72 LEU A O 1
ATOM 608 N N . LEU A 1 73 ? 32.672 1.539 -16.188 1.00 35.66 73 LEU A N 1
ATOM 609 C CA . LEU A 1 73 ? 33.556 0.793 -15.282 1.00 35.66 73 LEU A CA 1
ATOM 610 C C . LEU A 1 73 ? 34.623 1.687 -14.620 1.00 35.66 73 LEU A C 1
ATOM 612 O O . LEU A 1 73 ? 35.809 1.380 -14.641 1.00 35.66 73 LEU A O 1
ATOM 616 N N . ALA A 1 74 ? 34.200 2.818 -14.049 1.00 36.53 74 ALA A N 1
ATOM 617 C CA . ALA A 1 74 ? 35.053 3.679 -13.215 1.00 36.53 74 ALA A CA 1
ATOM 618 C C . ALA A 1 74 ? 34.457 3.967 -11.821 1.00 36.53 74 ALA A C 1
ATOM 620 O O . ALA A 1 74 ? 34.942 4.838 -11.109 1.00 36.53 74 ALA A O 1
ATOM 621 N N . ALA A 1 75 ? 33.424 3.230 -11.406 1.00 34.91 75 ALA A N 1
ATOM 622 C CA . ALA A 1 75 ? 32.811 3.385 -10.089 1.00 34.91 75 ALA A CA 1
ATOM 623 C C . ALA A 1 75 ? 32.297 2.039 -9.559 1.00 34.91 75 ALA A C 1
ATOM 625 O O . ALA A 1 75 ? 31.097 1.817 -9.480 1.00 34.91 75 ALA A O 1
ATOM 626 N N . ALA A 1 76 ? 33.215 1.126 -9.247 1.00 33.78 76 ALA A N 1
ATOM 627 C CA . ALA A 1 76 ? 32.975 0.030 -8.307 1.00 33.78 76 ALA A CA 1
ATOM 628 C C . ALA A 1 76 ? 34.321 -0.606 -7.932 1.00 33.78 76 ALA A C 1
ATOM 630 O O . ALA A 1 76 ? 34.748 -1.605 -8.504 1.00 33.78 76 ALA A O 1
ATOM 631 N N . LYS A 1 77 ? 35.019 0.013 -6.975 1.00 33.69 77 LYS A N 1
ATOM 632 C CA . LYS A 1 77 ? 35.928 -0.730 -6.103 1.00 33.69 77 LYS A CA 1
ATOM 633 C C . LYS A 1 77 ? 35.056 -1.414 -5.053 1.00 33.69 77 LYS A C 1
ATOM 635 O O . LYS A 1 77 ? 34.506 -0.716 -4.209 1.00 33.69 77 LYS A O 1
ATOM 640 N N . SER A 1 78 ? 34.908 -2.731 -5.137 1.00 35.84 78 SER A N 1
ATOM 641 C CA . SER A 1 78 ? 34.998 -3.686 -4.017 1.00 35.84 78 SER A CA 1
ATOM 642 C C . SER A 1 78 ? 34.470 -5.063 -4.435 1.00 35.84 78 SER A C 1
ATOM 644 O O . SER A 1 78 ? 33.425 -5.184 -5.062 1.00 35.84 78 SER A O 1
ATOM 646 N N . GLU A 1 79 ? 35.260 -6.067 -4.053 1.00 31.75 79 GLU A N 1
ATOM 647 C CA . GLU A 1 79 ? 34.882 -7.455 -3.769 1.00 31.75 79 GLU A CA 1
ATOM 648 C C . GLU A 1 79 ? 34.677 -8.427 -4.941 1.00 31.75 79 GLU A C 1
ATOM 650 O O . GLU A 1 79 ? 33.607 -8.660 -5.494 1.00 31.75 79 GLU A O 1
ATOM 655 N N . THR A 1 80 ? 35.784 -9.105 -5.236 1.00 44.06 80 THR A N 1
ATOM 656 C CA . THR A 1 80 ? 35.822 -10.478 -5.727 1.00 44.06 80 THR A CA 1
ATOM 657 C C . THR A 1 80 ? 35.153 -11.428 -4.730 1.00 44.06 80 THR A C 1
ATOM 659 O O . THR A 1 80 ? 35.732 -11.676 -3.681 1.00 44.06 80 THR A O 1
ATOM 662 N N . HIS A 1 81 ? 34.025 -12.044 -5.089 1.00 35.75 81 HIS A N 1
ATOM 663 C CA . HIS A 1 81 ? 33.705 -13.410 -4.665 1.00 35.75 81 HIS A CA 1
ATOM 664 C C . HIS A 1 81 ? 32.889 -14.144 -5.743 1.00 35.75 81 HIS A C 1
ATOM 666 O O . HIS A 1 81 ? 31.812 -13.718 -6.139 1.00 35.75 81 HIS A O 1
ATOM 672 N N . ALA A 1 82 ? 33.478 -15.255 -6.194 1.00 34.28 82 ALA A N 1
ATOM 673 C CA . ALA A 1 82 ? 32.885 -16.450 -6.788 1.00 34.28 82 ALA A CA 1
ATOM 674 C C . ALA A 1 82 ? 31.868 -16.304 -7.939 1.00 34.28 82 ALA A C 1
ATOM 676 O O . ALA A 1 82 ? 30.683 -16.035 -7.773 1.00 34.28 82 ALA A O 1
ATOM 677 N N . THR A 1 83 ? 32.329 -16.728 -9.114 1.00 51.31 83 THR A N 1
ATOM 678 C CA . THR A 1 83 ? 31.521 -17.521 -10.039 1.00 51.31 83 THR A CA 1
ATOM 679 C C . THR A 1 83 ? 30.824 -18.664 -9.291 1.00 51.31 83 THR A C 1
ATOM 681 O O . THR A 1 83 ? 31.488 -19.606 -8.860 1.00 51.31 83 THR A O 1
ATOM 684 N N . SER A 1 84 ? 29.500 -18.635 -9.194 1.00 41.72 84 SER A N 1
ATOM 685 C CA . SER A 1 84 ? 28.710 -19.849 -9.003 1.00 41.72 84 SER A CA 1
ATOM 686 C C . SER A 1 84 ? 27.540 -19.854 -9.980 1.00 41.72 84 SER A C 1
ATOM 688 O O . SER A 1 84 ? 26.801 -18.885 -10.155 1.00 41.72 84 SER A O 1
ATOM 690 N N . ALA A 1 85 ? 27.458 -20.963 -10.706 1.00 42.22 85 ALA A N 1
ATOM 691 C CA . ALA A 1 85 ? 26.384 -21.286 -11.613 1.00 42.22 85 ALA A CA 1
ATOM 692 C C . ALA A 1 85 ? 25.060 -21.308 -10.842 1.00 42.22 85 ALA A C 1
ATOM 694 O O . ALA A 1 85 ? 24.890 -22.121 -9.936 1.00 42.22 85 ALA A O 1
ATOM 695 N N . ALA A 1 86 ? 24.099 -20.476 -11.240 1.00 37.25 86 ALA A N 1
ATOM 696 C CA . ALA A 1 86 ? 22.704 -20.712 -10.897 1.00 37.25 86 ALA A CA 1
ATOM 697 C C . ALA A 1 86 ? 22.199 -21.865 -11.777 1.00 37.25 86 ALA A C 1
ATOM 699 O O . ALA A 1 86 ? 21.511 -21.670 -12.779 1.00 37.25 86 ALA A O 1
ATOM 700 N N . ALA A 1 87 ? 22.636 -23.077 -11.436 1.00 38.28 87 ALA A N 1
ATOM 701 C CA . ALA A 1 87 ? 21.927 -24.281 -11.812 1.00 38.28 87 ALA A CA 1
ATOM 702 C C . ALA A 1 87 ? 20.517 -24.189 -11.217 1.00 38.28 87 ALA A C 1
ATOM 704 O O . ALA A 1 87 ? 20.338 -23.793 -10.066 1.00 38.28 87 ALA A O 1
ATOM 705 N N . ALA A 1 88 ? 19.539 -24.499 -12.059 1.00 49.50 88 ALA A N 1
ATOM 706 C CA . ALA A 1 88 ? 18.113 -24.513 -11.796 1.00 49.50 88 ALA A CA 1
ATOM 707 C C . ALA A 1 88 ? 17.739 -24.948 -10.366 1.00 49.50 88 ALA A C 1
ATOM 709 O O . ALA A 1 88 ? 17.691 -26.136 -10.060 1.00 49.50 88 ALA A O 1
ATOM 710 N N . ALA A 1 89 ? 17.356 -23.984 -9.532 1.00 47.25 89 ALA A N 1
ATOM 711 C CA . ALA A 1 89 ? 16.360 -24.219 -8.499 1.00 47.25 89 ALA A CA 1
ATOM 712 C C . ALA A 1 89 ? 15.006 -23.844 -9.107 1.00 47.25 89 ALA A C 1
ATOM 714 O O . ALA A 1 89 ? 14.484 -22.753 -8.893 1.00 47.25 89 ALA A O 1
ATOM 715 N N . ALA A 1 90 ? 14.467 -24.729 -9.946 1.00 52.03 90 ALA A N 1
ATOM 716 C CA . ALA A 1 90 ? 13.062 -24.667 -10.314 1.00 52.03 90 ALA A CA 1
ATOM 717 C C . ALA A 1 90 ? 12.250 -25.090 -9.084 1.00 52.03 90 ALA A C 1
ATOM 719 O O . ALA A 1 90 ? 11.812 -26.232 -8.972 1.00 52.03 90 ALA A O 1
ATOM 720 N N . THR A 1 91 ? 12.084 -24.184 -8.121 1.00 49.88 91 THR A N 1
ATOM 721 C CA . THR A 1 91 ? 10.999 -24.314 -7.155 1.00 49.88 91 THR A CA 1
ATOM 722 C C . THR A 1 91 ? 9.714 -24.076 -7.929 1.00 49.88 91 THR A C 1
ATOM 724 O O . THR A 1 91 ? 9.413 -22.952 -8.321 1.00 49.88 91 THR A O 1
ATOM 727 N N . SER A 1 92 ? 8.959 -25.140 -8.187 1.00 59.91 92 SER A N 1
ATOM 728 C CA . SER A 1 92 ? 7.576 -25.084 -8.663 1.00 59.91 92 SER A CA 1
ATOM 729 C C . SER A 1 92 ? 6.661 -24.564 -7.545 1.00 59.91 92 SER A C 1
ATOM 731 O O . SER A 1 92 ? 5.776 -25.266 -7.063 1.00 59.91 92 SER A O 1
ATOM 733 N N . GLY A 1 93 ? 6.937 -23.352 -7.069 1.00 63.84 93 GLY A N 1
ATOM 734 C CA . GLY A 1 93 ? 6.272 -22.699 -5.955 1.00 63.84 93 GLY A CA 1
ATOM 735 C C . GLY A 1 93 ? 6.506 -21.196 -6.028 1.00 63.84 93 GLY A C 1
ATOM 736 O O . GLY A 1 93 ? 7.575 -20.749 -6.436 1.00 63.84 93 GLY A O 1
ATOM 737 N N . HIS A 1 94 ? 5.479 -20.428 -5.670 1.00 76.56 94 HIS A N 1
ATOM 738 C CA . HIS A 1 94 ? 5.521 -18.969 -5.630 1.00 76.56 94 HIS A CA 1
ATOM 739 C C . HIS A 1 94 ? 6.716 -18.492 -4.796 1.00 76.56 94 HIS A C 1
ATOM 741 O O . HIS A 1 94 ? 6.850 -18.868 -3.630 1.00 76.56 94 HIS A O 1
ATOM 747 N N . ASN A 1 95 ? 7.589 -17.685 -5.402 1.00 83.94 95 ASN A N 1
ATOM 748 C CA . ASN A 1 95 ? 8.731 -17.105 -4.716 1.00 83.94 95 ASN A CA 1
ATOM 749 C C . ASN A 1 95 ? 8.244 -15.931 -3.846 1.00 83.94 95 ASN A C 1
ATOM 751 O O . ASN A 1 95 ? 7.799 -14.925 -4.396 1.00 83.94 95 ASN A O 1
ATOM 755 N N . PRO A 1 96 ? 8.364 -15.996 -2.506 1.00 82.44 96 PRO A N 1
ATOM 756 C CA . PRO A 1 96 ? 7.872 -14.938 -1.620 1.00 82.44 96 PRO A CA 1
ATOM 757 C C . PRO A 1 96 ? 8.544 -13.577 -1.845 1.00 82.44 96 PRO A C 1
ATOM 759 O O . PRO A 1 96 ? 8.018 -12.551 -1.422 1.00 82.44 96 PRO A O 1
ATOM 762 N N . LEU A 1 97 ? 9.715 -13.548 -2.493 1.00 81.94 97 LEU A N 1
ATOM 763 C CA . LEU A 1 97 ? 10.396 -12.303 -2.846 1.00 81.94 97 LEU A CA 1
ATOM 764 C C . LEU A 1 97 ? 9.720 -11.561 -4.003 1.00 81.94 97 LEU A C 1
ATOM 766 O O . LEU A 1 97 ? 9.921 -10.355 -4.136 1.00 81.94 97 LEU A O 1
ATOM 770 N N . GLU A 1 98 ? 8.915 -12.241 -4.819 1.00 83.56 98 GLU A N 1
ATOM 771 C CA . GLU A 1 98 ? 8.201 -11.616 -5.937 1.00 83.56 98 GLU A CA 1
ATOM 772 C C . GLU A 1 98 ? 7.161 -10.592 -5.458 1.00 83.56 98 GLU A C 1
ATOM 774 O O . GLU A 1 98 ? 6.927 -9.613 -6.159 1.00 83.56 98 GLU A O 1
ATOM 779 N N . ASP A 1 99 ? 6.646 -10.720 -4.227 1.00 84.12 99 ASP A N 1
ATOM 780 C CA . ASP A 1 99 ? 5.725 -9.756 -3.597 1.00 84.12 99 ASP A CA 1
ATOM 781 C C . ASP A 1 99 ? 6.310 -8.330 -3.477 1.00 84.12 99 ASP A C 1
ATOM 783 O O . ASP A 1 99 ? 5.567 -7.360 -3.311 1.00 84.12 99 ASP A O 1
ATOM 787 N N . PHE A 1 100 ? 7.639 -8.176 -3.531 1.00 84.31 100 PHE A N 1
ATOM 788 C CA . PHE A 1 100 ? 8.305 -6.869 -3.471 1.00 84.31 100 PHE A CA 1
ATOM 789 C C . PHE A 1 100 ? 8.427 -6.182 -4.835 1.00 84.31 100 PHE A C 1
ATOM 791 O O . PHE A 1 100 ? 8.848 -5.021 -4.891 1.00 84.31 100 PHE A O 1
ATOM 798 N N . PHE A 1 101 ? 8.063 -6.867 -5.917 1.00 81.31 101 PHE A N 1
ATOM 799 C CA . PHE A 1 101 ? 8.180 -6.380 -7.284 1.00 81.31 101 PHE A CA 1
ATOM 800 C C . PHE A 1 101 ? 6.799 -6.286 -7.937 1.00 81.31 101 PHE A C 1
ATOM 802 O O . PHE A 1 101 ? 5.872 -7.017 -7.598 1.00 81.31 101 PHE A O 1
ATOM 809 N N . GLU A 1 102 ? 6.637 -5.360 -8.884 1.00 75.38 102 GLU A N 1
ATOM 810 C CA . GLU A 1 102 ? 5.421 -5.352 -9.697 1.00 75.38 102 GLU A CA 1
ATOM 811 C C . GLU A 1 102 ? 5.421 -6.581 -10.611 1.00 75.38 102 GLU A C 1
ATOM 813 O O . GLU A 1 102 ? 6.438 -6.882 -11.237 1.00 75.38 102 GLU A O 1
ATOM 818 N N . ALA A 1 103 ? 4.277 -7.262 -10.712 1.00 71.19 103 ALA A N 1
ATOM 819 C CA . ALA A 1 103 ? 4.098 -8.333 -11.685 1.00 71.19 103 ALA A CA 1
ATOM 820 C C . ALA A 1 103 ? 4.435 -7.818 -13.094 1.00 71.19 103 ALA A C 1
ATOM 822 O O . ALA A 1 103 ? 3.982 -6.732 -13.475 1.00 71.19 103 ALA A O 1
ATOM 823 N N . ASP A 1 104 ? 5.226 -8.589 -13.842 1.00 57.28 104 ASP A N 1
ATOM 824 C CA . ASP A 1 104 ? 5.660 -8.235 -15.193 1.00 57.28 104 ASP A CA 1
ATOM 825 C C . ASP A 1 104 ? 4.424 -8.122 -16.097 1.00 57.28 104 ASP A C 1
ATOM 827 O O . ASP A 1 104 ? 3.761 -9.115 -16.405 1.00 57.28 104 ASP A O 1
ATOM 831 N N . ARG A 1 105 ? 4.031 -6.891 -16.442 1.00 56.19 105 ARG A N 1
ATOM 832 C CA . ARG A 1 105 ? 2.854 -6.654 -17.284 1.00 56.19 105 ARG A CA 1
ATOM 833 C C . ARG A 1 105 ? 3.295 -6.619 -18.738 1.00 56.19 105 ARG A C 1
ATOM 835 O O . ARG A 1 105 ? 4.162 -5.825 -19.102 1.00 56.19 105 ARG A O 1
ATOM 842 N N . SER A 1 106 ? 2.667 -7.471 -19.550 1.00 47.97 106 SER A N 1
ATOM 843 C CA . SER A 1 106 ? 2.875 -7.570 -20.995 1.00 47.97 106 SER A CA 1
ATOM 844 C C . SER A 1 106 ? 2.900 -6.186 -21.641 1.00 47.97 106 SER A C 1
ATOM 846 O O . SER A 1 106 ? 1.972 -5.395 -21.481 1.00 47.97 106 SER A O 1
ATOM 848 N N . GLN A 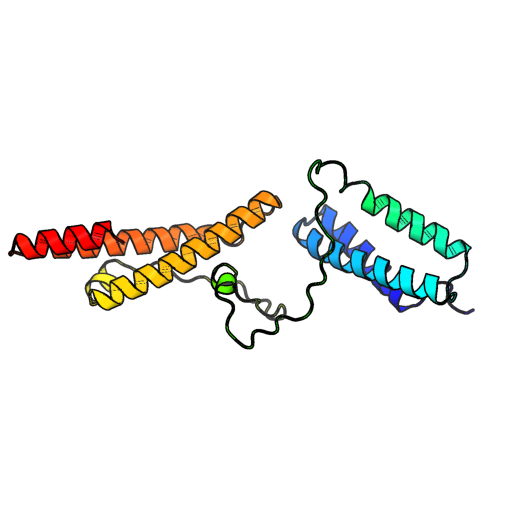1 107 ? 3.967 -5.914 -22.386 1.00 51.28 107 GLN A N 1
ATOM 849 C CA . GLN A 1 107 ? 4.285 -4.612 -22.975 1.00 51.28 107 GLN A CA 1
ATOM 850 C C . GLN A 1 107 ? 3.337 -4.182 -24.116 1.00 51.28 107 GLN A C 1
ATOM 852 O O . GLN A 1 107 ? 3.558 -3.126 -24.701 1.00 51.28 107 GLN A O 1
ATOM 857 N N . ASP A 1 108 ? 2.315 -4.990 -24.422 1.00 49.75 108 ASP A N 1
ATOM 858 C CA . ASP A 1 108 ? 1.446 -4.868 -25.602 1.00 49.75 108 ASP A CA 1
ATOM 859 C C . ASP A 1 108 ? 0.153 -4.060 -25.366 1.00 49.75 108 ASP A C 1
ATOM 861 O O . ASP A 1 108 ? -0.616 -3.841 -26.296 1.00 49.75 108 ASP A O 1
ATOM 865 N N . GLU A 1 109 ? -0.092 -3.565 -24.151 1.00 49.84 109 GLU A N 1
ATOM 866 C CA . GLU A 1 109 ? -1.250 -2.711 -23.852 1.00 49.84 109 GLU A CA 1
ATOM 867 C C . GLU A 1 109 ? -0.783 -1.262 -23.628 1.00 49.84 109 GLU A C 1
ATOM 869 O O . GLU A 1 109 ? -0.397 -0.888 -22.521 1.00 49.84 109 GLU A O 1
ATOM 874 N N . ASP A 1 110 ? -0.866 -0.415 -24.661 1.00 54.34 110 ASP A N 1
ATOM 875 C CA . ASP A 1 110 ? -0.608 1.045 -24.637 1.00 54.34 110 ASP A CA 1
ATOM 876 C C . ASP A 1 110 ? -1.589 1.846 -23.734 1.00 54.34 110 ASP A C 1
ATOM 878 O O . ASP A 1 110 ? -1.781 3.057 -23.879 1.00 54.34 110 ASP A O 1
ATOM 882 N N . LYS A 1 111 ? -2.252 1.191 -22.775 1.00 63.56 111 LYS A N 1
ATOM 883 C CA . LYS A 1 111 ? -3.218 1.821 -21.874 1.00 63.56 111 LYS A CA 1
ATOM 884 C C . LYS A 1 111 ? -2.501 2.579 -20.752 1.00 63.56 111 LYS A C 1
ATOM 886 O O . LYS A 1 111 ? -1.698 1.985 -20.028 1.00 63.56 111 LYS A O 1
ATOM 891 N N . PRO A 1 112 ? -2.826 3.868 -20.523 1.00 63.16 112 PRO A N 1
ATOM 892 C CA . PRO A 1 112 ? -2.291 4.598 -19.383 1.00 63.16 112 PRO A CA 1
ATOM 893 C C . PRO A 1 112 ? -2.701 3.897 -18.084 1.00 63.16 112 PRO A C 1
ATOM 895 O O . PRO A 1 112 ? -3.868 3.557 -17.880 1.00 63.16 112 PRO A O 1
ATOM 898 N N . ILE A 1 113 ? -1.732 3.669 -17.196 1.00 65.56 113 ILE A N 1
ATOM 899 C CA . ILE A 1 113 ? -1.964 2.932 -15.953 1.00 65.56 113 ILE A CA 1
ATOM 900 C C . ILE A 1 113 ? -2.754 3.821 -14.988 1.00 65.56 113 ILE A C 1
ATOM 902 O O . ILE A 1 113 ? -2.210 4.717 -14.340 1.00 65.56 113 ILE A O 1
ATOM 906 N N . VAL A 1 114 ? -4.057 3.565 -14.878 1.00 72.88 114 VAL A N 1
ATOM 907 C CA . VAL A 1 114 ? -4.941 4.284 -13.957 1.00 72.88 114 VAL A CA 1
ATOM 908 C C . VAL A 1 114 ? -4.940 3.582 -12.603 1.00 72.88 114 VAL A C 1
ATOM 910 O O . VAL A 1 114 ? -5.596 2.561 -12.404 1.00 72.88 114 VAL A O 1
ATOM 913 N N . TYR A 1 115 ? -4.219 4.145 -11.637 1.00 78.50 115 TYR A N 1
ATOM 914 C CA . TYR A 1 115 ? -4.331 3.722 -10.240 1.00 78.50 115 TYR A CA 1
ATOM 915 C C . TYR A 1 115 ? -5.539 4.403 -9.603 1.00 78.50 115 TYR A C 1
ATOM 917 O O . TYR A 1 115 ? -5.690 5.627 -9.694 1.00 78.50 115 TYR A O 1
ATOM 925 N N . GLY A 1 116 ? -6.372 3.613 -8.924 1.00 83.69 116 GLY A N 1
ATOM 926 C CA . GLY A 1 116 ? -7.609 4.073 -8.300 1.00 83.69 116 GLY A CA 1
ATOM 927 C C . GLY A 1 116 ? -7.441 5.161 -7.226 1.00 83.69 116 GLY A C 1
ATOM 928 O O . GLY A 1 116 ? -6.371 5.745 -6.996 1.00 83.69 116 GLY A O 1
ATOM 929 N N . ARG A 1 117 ? -8.551 5.461 -6.547 1.00 93.06 117 ARG A N 1
ATOM 930 C CA . ARG A 1 117 ? -8.596 6.432 -5.443 1.00 93.06 117 ARG A CA 1
ATOM 931 C C . ARG A 1 117 ? -8.239 5.797 -4.096 1.00 93.06 117 ARG A C 1
ATOM 933 O O . ARG A 1 117 ? -8.313 4.589 -3.924 1.00 93.06 117 ARG A O 1
ATOM 940 N N . SER A 1 118 ? -7.910 6.642 -3.118 1.00 94.81 118 SER A N 1
ATOM 941 C CA . SER A 1 118 ? -7.757 6.220 -1.714 1.00 94.81 118 SER A CA 1
ATOM 942 C C . SER A 1 118 ? -9.106 5.874 -1.058 1.00 94.81 118 SER A C 1
ATOM 944 O O . SER A 1 118 ? -10.143 6.437 -1.430 1.00 94.81 118 SER A O 1
ATOM 946 N N . TRP A 1 119 ? -9.077 4.994 -0.052 1.00 96.81 119 TRP A N 1
ATOM 947 C CA . TRP A 1 119 ? -10.243 4.597 0.751 1.00 96.81 119 TRP A CA 1
ATOM 948 C C . TRP A 1 119 ? -10.818 5.773 1.535 1.00 96.81 119 TRP A C 1
ATOM 950 O O . TRP A 1 119 ? -10.053 6.485 2.186 1.00 96.81 119 TRP A O 1
ATOM 960 N N . LYS A 1 120 ? -12.137 5.994 1.515 1.00 96.94 120 LYS A N 1
ATOM 961 C CA . LYS A 1 120 ? -12.780 7.035 2.341 1.00 96.94 120 LYS A CA 1
ATOM 962 C C . LYS A 1 120 ? -13.033 6.518 3.759 1.00 96.94 120 LYS A C 1
ATOM 964 O O . LYS A 1 120 ? -13.295 5.339 3.952 1.00 96.94 120 LYS A O 1
ATOM 969 N N . ALA A 1 121 ? -13.010 7.410 4.751 1.00 96.19 121 ALA A N 1
ATOM 970 C CA . ALA A 1 121 ? -13.285 7.038 6.144 1.00 96.19 121 ALA A CA 1
ATOM 971 C C . ALA A 1 121 ? -14.696 6.449 6.319 1.00 96.19 121 ALA A C 1
ATOM 973 O O . ALA A 1 121 ? -14.851 5.430 6.980 1.00 96.19 121 ALA A O 1
ATOM 974 N N . SER A 1 122 ? -15.703 7.017 5.645 1.00 96.94 122 SER A N 1
ATOM 975 C CA . SER A 1 122 ? -17.079 6.501 5.659 1.00 96.94 122 SER A CA 1
ATOM 976 C C . SER A 1 122 ? -17.186 5.043 5.198 1.00 96.94 122 SER A C 1
ATOM 978 O O . SER A 1 122 ? -17.957 4.282 5.764 1.00 96.94 122 SER A O 1
ATOM 980 N N . GLU A 1 123 ? -16.382 4.634 4.214 1.00 96.94 123 GLU A N 1
ATOM 981 C CA . GLU A 1 123 ? -16.363 3.262 3.685 1.00 96.94 123 GLU A CA 1
ATOM 982 C C . GLU A 1 123 ? -15.714 2.287 4.668 1.00 96.94 123 GLU A C 1
ATOM 984 O O . GLU A 1 123 ? -16.153 1.149 4.800 1.00 96.94 123 GLU A O 1
ATOM 989 N N . LEU A 1 124 ? -14.677 2.745 5.371 1.00 97.38 124 LEU A N 1
ATOM 990 C CA . LEU A 1 124 ? -13.943 1.950 6.353 1.00 97.38 124 LEU A CA 1
ATOM 991 C C . LEU A 1 124 ? -14.744 1.753 7.647 1.00 97.38 124 LEU A C 1
ATOM 993 O O . LEU A 1 124 ? -14.628 0.706 8.280 1.00 97.38 124 LEU A O 1
ATOM 997 N N . ARG A 1 125 ? -15.609 2.709 8.013 1.00 96.38 125 ARG A N 1
ATOM 998 C CA . ARG A 1 125 ? -16.504 2.591 9.179 1.00 96.38 125 ARG A CA 1
ATOM 999 C C . ARG A 1 125 ? -17.493 1.437 9.073 1.00 96.38 125 ARG A C 1
ATOM 1001 O O . ARG A 1 125 ? -17.894 0.910 10.103 1.00 96.38 125 ARG A O 1
ATOM 1008 N N . LEU A 1 126 ? -17.833 1.012 7.859 1.00 96.31 126 LEU A N 1
ATOM 1009 C CA . LEU A 1 126 ? -18.758 -0.095 7.616 1.00 96.31 126 LEU A CA 1
ATOM 1010 C C . LEU A 1 126 ? -18.068 -1.471 7.601 1.00 96.31 126 LEU A C 1
ATOM 1012 O O . LEU A 1 126 ? -18.718 -2.475 7.326 1.00 96.31 126 LEU A O 1
ATOM 1016 N N . LYS A 1 127 ? -16.751 -1.541 7.841 1.00 96.25 127 LYS A N 1
ATOM 1017 C CA . LYS A 1 127 ? -15.975 -2.789 7.774 1.00 96.25 127 LYS A CA 1
ATOM 1018 C C . LYS A 1 127 ? -15.695 -3.393 9.141 1.00 96.25 127 LYS A C 1
ATOM 1020 O O . LYS A 1 127 ? -15.502 -2.672 10.121 1.00 96.25 127 LYS A O 1
ATOM 1025 N N . SER A 1 128 ? -15.641 -4.720 9.198 1.00 95.56 128 SER A N 1
ATOM 1026 C CA . SER A 1 128 ? -15.266 -5.448 10.410 1.00 95.56 128 SER A CA 1
ATOM 1027 C C . SER A 1 128 ? -13.804 -5.176 10.794 1.00 95.56 128 SER A C 1
ATOM 1029 O O . SER A 1 128 ? -13.023 -4.650 9.996 1.00 95.56 128 SER A O 1
ATOM 1031 N N . TRP A 1 129 ? -13.423 -5.508 12.030 1.00 91.31 129 TRP A N 1
ATOM 1032 C CA . TRP A 1 129 ? -12.027 -5.391 12.462 1.00 91.31 129 TRP A CA 1
ATOM 1033 C C . TRP A 1 129 ? -11.092 -6.271 11.614 1.00 91.31 129 TRP A C 1
ATOM 1035 O O . TRP A 1 129 ? -10.052 -5.795 11.164 1.00 91.31 129 TRP A O 1
ATOM 1045 N N . ASP A 1 130 ? -11.507 -7.506 11.325 1.00 94.12 130 ASP A N 1
ATOM 1046 C CA . ASP A 1 130 ? -10.748 -8.466 10.516 1.00 94.12 130 ASP A CA 1
ATOM 1047 C C . ASP A 1 130 ? -10.557 -7.977 9.068 1.00 94.12 130 ASP A C 1
ATOM 1049 O O . ASP A 1 130 ? -9.446 -8.001 8.539 1.00 94.12 130 ASP A O 1
ATOM 1053 N N . ASP A 1 131 ? -11.596 -7.411 8.445 1.00 96.44 131 ASP A N 1
ATOM 1054 C CA . ASP A 1 131 ? -11.475 -6.818 7.106 1.00 96.44 131 ASP A CA 1
ATOM 1055 C C . ASP A 1 131 ? -10.510 -5.628 7.086 1.00 96.44 131 ASP A C 1
ATOM 1057 O O . ASP A 1 131 ? -9.723 -5.476 6.149 1.00 96.44 131 ASP A O 1
ATOM 1061 N N . LEU A 1 132 ? -10.557 -4.771 8.114 1.00 95.50 132 LEU A N 1
ATOM 1062 C CA . LEU A 1 132 ? -9.640 -3.637 8.239 1.00 95.50 132 LEU A CA 1
ATOM 1063 C C . LEU A 1 132 ? -8.198 -4.103 8.457 1.00 95.50 132 LEU A C 1
ATOM 1065 O O . LEU A 1 132 ? -7.281 -3.504 7.894 1.00 95.50 132 LEU A O 1
ATOM 1069 N N . GLN A 1 133 ? -7.994 -5.178 9.218 1.00 94.81 133 GLN A N 1
ATOM 1070 C CA . GLN A 1 133 ? -6.681 -5.782 9.420 1.00 94.81 133 GLN A CA 1
ATOM 1071 C C . GLN A 1 133 ? -6.149 -6.410 8.123 1.00 94.81 133 GLN A C 1
ATOM 1073 O O . GLN A 1 133 ? -5.014 -6.147 7.724 1.00 94.81 133 GLN A O 1
ATOM 1078 N N . LYS A 1 134 ? -6.966 -7.185 7.404 1.00 96.19 134 LYS A N 1
ATOM 1079 C CA . LYS A 1 134 ? -6.601 -7.737 6.089 1.00 96.19 134 LYS A CA 1
ATOM 1080 C C . LYS A 1 134 ? -6.260 -6.625 5.102 1.00 96.19 134 LYS A C 1
ATOM 1082 O O . LYS A 1 134 ? -5.224 -6.678 4.437 1.00 96.19 134 LYS A O 1
ATOM 1087 N N . LEU A 1 135 ? -7.079 -5.574 5.056 1.00 96.56 135 LEU A N 1
ATOM 1088 C CA . LEU A 1 135 ? -6.822 -4.402 4.225 1.00 96.56 135 LEU A CA 1
ATOM 1089 C C . LEU A 1 135 ? -5.520 -3.692 4.622 1.00 96.56 135 LEU A C 1
ATOM 1091 O O . LEU A 1 135 ? -4.772 -3.267 3.742 1.00 96.56 135 LEU A O 1
ATOM 1095 N N . TRP A 1 136 ? -5.220 -3.584 5.920 1.00 96.56 136 TRP A N 1
ATOM 1096 C CA . TRP A 1 136 ? -3.949 -3.043 6.399 1.00 96.56 136 TRP A CA 1
ATOM 1097 C C . TRP A 1 136 ? -2.762 -3.811 5.818 1.00 96.56 136 TRP A C 1
ATOM 1099 O O . TRP A 1 136 ? -1.851 -3.186 5.278 1.00 96.56 136 TRP A O 1
ATOM 1109 N N . TYR A 1 137 ? -2.793 -5.146 5.847 1.00 95.50 137 TYR A N 1
ATOM 1110 C CA . TYR A 1 137 ? -1.719 -5.967 5.285 1.00 95.50 137 TYR A CA 1
ATOM 1111 C C . TYR A 1 137 ? -1.591 -5.833 3.768 1.00 95.50 137 TYR A C 1
ATOM 1113 O O . TYR A 1 137 ? -0.471 -5.741 3.267 1.00 95.50 137 TYR A O 1
ATOM 1121 N N . VAL A 1 138 ? -2.704 -5.745 3.036 1.00 95.81 138 VAL A N 1
ATOM 1122 C CA . VAL A 1 138 ? -2.674 -5.471 1.590 1.00 95.81 138 VAL A CA 1
ATOM 1123 C C . VAL A 1 138 ? -1.998 -4.124 1.312 1.00 95.81 138 VAL A C 1
ATOM 1125 O O . VAL A 1 138 ? -1.088 -4.043 0.488 1.00 95.81 138 VAL A O 1
ATOM 1128 N N . LEU A 1 139 ? -2.377 -3.071 2.044 1.00 95.69 139 LEU A N 1
ATOM 1129 C CA . LEU A 1 139 ? -1.761 -1.746 1.919 1.00 95.69 139 LEU A CA 1
ATOM 1130 C C . LEU A 1 139 ? -0.293 -1.734 2.364 1.00 95.69 139 LEU A C 1
ATOM 1132 O O . LEU A 1 139 ? 0.507 -0.978 1.815 1.00 95.69 139 LEU A O 1
ATOM 1136 N N . LEU A 1 140 ? 0.073 -2.550 3.352 1.00 95.31 140 LEU A N 1
ATOM 1137 C CA . LEU A 1 140 ? 1.441 -2.672 3.842 1.00 95.31 140 LEU A CA 1
ATOM 1138 C C . LEU A 1 140 ? 2.345 -3.345 2.805 1.00 95.31 140 LEU A C 1
ATOM 1140 O O . LEU A 1 140 ? 3.415 -2.808 2.520 1.00 95.31 140 LEU A O 1
ATOM 1144 N N . LYS A 1 141 ? 1.902 -4.461 2.209 1.00 93.69 141 LYS A N 1
ATOM 1145 C CA . LYS A 1 141 ? 2.606 -5.136 1.107 1.00 93.69 141 LYS A CA 1
ATOM 1146 C C . LYS A 1 141 ? 2.810 -4.189 -0.072 1.00 93.69 141 LYS A C 1
ATOM 1148 O O . LYS A 1 141 ? 3.935 -3.981 -0.512 1.00 93.69 141 LYS A O 1
ATOM 1153 N N . GLU A 1 142 ? 1.741 -3.518 -0.483 1.00 93.69 142 GLU A N 1
ATOM 1154 C CA . GLU A 1 142 ? 1.762 -2.499 -1.530 1.00 93.69 142 GLU A CA 1
ATOM 1155 C C . GLU A 1 142 ? 2.755 -1.364 -1.210 1.00 93.69 142 GLU A C 1
ATOM 1157 O O . GLU A 1 142 ? 3.594 -1.009 -2.035 1.00 93.69 142 GLU A O 1
ATOM 1162 N N . LYS A 1 143 ? 2.717 -0.802 0.007 1.00 94.44 143 LYS A N 1
ATOM 1163 C CA . LYS A 1 143 ? 3.664 0.239 0.440 1.00 94.44 143 LYS A CA 1
ATOM 1164 C C . LYS A 1 143 ? 5.109 -0.261 0.366 1.00 94.44 143 LYS A C 1
ATOM 1166 O O . LYS A 1 143 ? 5.973 0.492 -0.078 1.00 94.44 143 LYS A O 1
ATOM 1171 N N . ASN A 1 144 ? 5.370 -1.491 0.808 1.00 94.44 144 ASN A N 1
ATOM 1172 C CA . ASN A 1 144 ? 6.705 -2.084 0.799 1.00 94.44 144 ASN A CA 1
ATOM 1173 C C . ASN A 1 144 ? 7.211 -2.290 -0.635 1.00 94.44 144 ASN A C 1
ATOM 1175 O O . ASN A 1 144 ? 8.316 -1.853 -0.945 1.00 94.44 144 ASN A O 1
ATOM 1179 N N . MET A 1 145 ? 6.377 -2.830 -1.526 1.00 91.88 145 MET A N 1
ATOM 1180 C CA . MET A 1 145 ? 6.676 -2.958 -2.956 1.00 91.88 145 MET A CA 1
ATOM 1181 C C . MET A 1 145 ? 7.006 -1.593 -3.590 1.00 91.88 145 MET A C 1
ATOM 1183 O O . MET A 1 145 ? 8.038 -1.434 -4.242 1.00 91.88 145 MET A O 1
ATOM 1187 N N . LEU A 1 146 ? 6.191 -0.560 -3.335 1.00 91.62 146 LEU A N 1
ATOM 1188 C CA . LEU A 1 146 ? 6.436 0.793 -3.859 1.00 91.62 146 LEU A CA 1
ATOM 1189 C C . LEU A 1 146 ? 7.722 1.419 -3.303 1.00 91.62 146 LEU A C 1
ATOM 1191 O O . LEU A 1 146 ? 8.394 2.170 -4.011 1.00 91.62 146 LEU A O 1
ATOM 1195 N N . MET A 1 147 ? 8.080 1.135 -2.047 1.00 89.56 147 MET A N 1
ATOM 1196 C CA . MET A 1 147 ? 9.342 1.592 -1.458 1.00 89.56 147 MET A CA 1
ATOM 1197 C C . MET A 1 147 ? 10.546 0.927 -2.124 1.00 89.56 147 MET A C 1
ATOM 1199 O O . MET A 1 147 ? 11.483 1.640 -2.487 1.00 89.56 147 MET A O 1
ATOM 1203 N N . THR A 1 148 ? 10.497 -0.392 -2.340 1.00 89.19 148 THR A N 1
ATOM 1204 C CA . THR A 1 148 ? 11.531 -1.142 -3.069 1.00 89.19 148 THR A CA 1
ATOM 1205 C C . THR A 1 148 ? 11.712 -0.577 -4.474 1.00 89.19 148 THR A C 1
ATOM 1207 O O . THR A 1 148 ? 12.825 -0.221 -4.867 1.00 89.19 148 THR A O 1
ATOM 1210 N N . GLN A 1 149 ? 10.6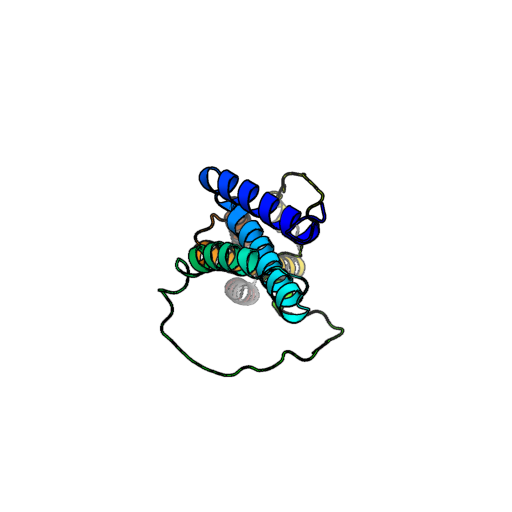11 -0.381 -5.203 1.00 86.06 149 GLN A N 1
ATOM 1211 C CA . GLN A 1 149 ? 10.632 0.190 -6.548 1.00 86.06 149 GLN A CA 1
ATOM 1212 C C . GLN A 1 149 ? 11.200 1.617 -6.557 1.00 86.06 149 GLN A C 1
ATOM 1214 O O . GLN A 1 149 ? 12.050 1.947 -7.385 1.00 86.06 149 GLN A O 1
ATOM 1219 N N . ARG A 1 150 ? 10.778 2.469 -5.615 1.00 86.81 150 ARG A N 1
ATOM 1220 C CA . ARG A 1 150 ? 11.268 3.849 -5.499 1.00 86.81 150 ARG A CA 1
ATOM 1221 C C . ARG A 1 150 ? 12.762 3.905 -5.216 1.00 86.81 150 ARG A C 1
ATOM 1223 O O . ARG A 1 150 ? 13.456 4.691 -5.855 1.00 86.81 150 ARG A O 1
ATOM 1230 N N . GLN A 1 151 ? 13.247 3.083 -4.287 1.00 88.38 151 GLN A N 1
ATOM 1231 C CA . GLN A 1 151 ? 14.664 3.021 -3.940 1.00 88.38 151 GLN A CA 1
ATOM 1232 C C . GLN A 1 151 ? 15.503 2.549 -5.132 1.00 88.38 151 GLN A C 1
ATOM 1234 O O . GLN A 1 151 ? 16.515 3.167 -5.454 1.00 88.38 151 GLN A O 1
ATOM 1239 N N . MET A 1 152 ? 15.051 1.499 -5.823 1.00 82.12 152 MET A N 1
ATOM 1240 C CA . MET A 1 152 ? 15.717 0.959 -7.008 1.00 82.12 152 MET A CA 1
ATOM 1241 C C . MET A 1 152 ? 15.818 1.999 -8.131 1.00 82.12 152 MET A C 1
ATOM 1243 O O . MET A 1 152 ? 16.896 2.212 -8.684 1.00 82.12 152 MET A O 1
ATOM 1247 N N . LEU A 1 153 ? 14.715 2.683 -8.445 1.00 83.50 153 LEU A N 1
ATOM 1248 C CA . LEU A 1 153 ? 14.695 3.709 -9.488 1.00 83.50 153 LEU A CA 1
ATOM 1249 C C . LEU A 1 153 ? 15.550 4.915 -9.113 1.00 83.50 153 LEU A C 1
ATOM 1251 O O . LEU A 1 153 ? 16.309 5.397 -9.948 1.00 83.50 153 LEU A O 1
ATOM 1255 N N . HIS A 1 154 ? 15.487 5.357 -7.856 1.00 84.19 154 HIS A N 1
ATOM 1256 C CA . HIS A 1 154 ? 16.327 6.442 -7.363 1.00 84.19 154 HIS A CA 1
ATOM 1257 C C . HIS A 1 154 ? 17.819 6.102 -7.485 1.00 84.19 154 HIS A C 1
ATOM 1259 O O . HIS A 1 154 ? 18.585 6.912 -8.000 1.00 84.19 154 HIS A O 1
ATOM 1265 N N . ALA A 1 155 ? 18.232 4.893 -7.084 1.00 83.56 155 ALA A N 1
ATOM 1266 C CA . ALA A 1 155 ? 19.617 4.431 -7.210 1.00 83.56 155 ALA A CA 1
ATOM 1267 C C . ALA A 1 155 ? 20.094 4.382 -8.672 1.00 83.56 155 ALA A C 1
ATOM 1269 O O . ALA A 1 155 ? 21.248 4.673 -8.972 1.00 83.56 155 ALA A O 1
ATOM 1270 N N . GLN A 1 156 ? 19.189 4.060 -9.596 1.00 79.94 156 GLN A N 1
ATOM 1271 C CA . GLN A 1 156 ? 19.444 4.068 -11.037 1.00 79.94 156 GLN A CA 1
ATOM 1272 C C . GLN A 1 156 ? 19.222 5.446 -11.690 1.00 79.94 156 GLN A C 1
ATOM 1274 O O . GLN A 1 156 ? 19.357 5.589 -12.907 1.00 79.94 156 GLN A O 1
ATOM 1279 N N . ASN A 1 157 ? 18.917 6.468 -10.883 1.00 83.69 157 ASN A N 1
ATOM 1280 C CA . ASN A 1 157 ? 18.668 7.848 -11.286 1.00 83.69 157 ASN A CA 1
ATOM 1281 C C . ASN A 1 157 ? 17.462 8.029 -12.239 1.00 83.69 157 ASN A C 1
ATOM 1283 O O . ASN A 1 157 ? 17.404 8.995 -13.010 1.00 83.69 157 ASN A O 1
ATOM 1287 N N . PHE A 1 158 ? 16.496 7.109 -12.171 1.00 76.88 158 PHE A N 1
ATOM 1288 C CA . PHE A 1 158 ? 15.198 7.176 -12.842 1.00 76.88 158 PHE A CA 1
ATOM 1289 C C . PHE A 1 158 ? 14.140 7.827 -11.942 1.00 76.88 158 PHE A C 1
ATOM 1291 O O . PHE A 1 158 ? 14.178 7.728 -10.713 1.00 76.88 158 PHE A O 1
ATOM 1298 N N . ARG A 1 159 ? 13.159 8.498 -12.558 1.00 80.00 159 ARG A N 1
ATOM 1299 C CA . ARG A 1 159 ? 12.005 9.052 -11.836 1.00 80.00 159 ARG A CA 1
ATOM 1300 C C . ARG A 1 159 ? 10.986 7.955 -11.554 1.00 80.00 159 ARG A C 1
ATOM 1302 O O . ARG A 1 159 ? 10.786 7.070 -12.376 1.00 80.00 159 ARG A O 1
ATOM 1309 N N . PHE A 1 160 ? 10.327 8.045 -10.402 1.00 81.06 160 PHE A N 1
ATOM 1310 C CA . PHE A 1 160 ? 9.297 7.094 -9.999 1.00 81.06 160 PHE A CA 1
ATOM 1311 C C . PHE A 1 160 ? 8.043 7.227 -10.882 1.00 81.06 160 PHE A C 1
ATOM 1313 O O . PHE A 1 160 ? 7.435 8.305 -10.884 1.00 81.06 160 PHE A O 1
ATOM 1320 N N . PRO A 1 161 ? 7.629 6.168 -11.604 1.00 76.44 161 PRO A N 1
ATOM 1321 C CA . PRO A 1 161 ? 6.361 6.155 -12.312 1.00 76.44 161 PRO A CA 1
ATOM 1322 C C . PRO A 1 161 ? 5.218 6.327 -11.310 1.00 76.44 161 PRO A C 1
ATOM 1324 O O . PRO A 1 161 ? 5.076 5.546 -10.375 1.00 76.44 161 PRO A O 1
ATOM 1327 N N . ASN A 1 162 ? 4.386 7.349 -11.504 1.00 79.06 162 ASN A N 1
ATOM 1328 C CA . ASN A 1 162 ? 3.175 7.597 -10.709 1.00 79.06 162 ASN A CA 1
ATOM 1329 C C . ASN A 1 162 ? 3.432 7.883 -9.209 1.00 79.06 162 ASN A C 1
ATOM 1331 O O . ASN A 1 162 ? 3.012 7.115 -8.336 1.00 79.06 162 ASN A O 1
ATOM 1335 N N . PRO A 1 163 ? 4.043 9.038 -8.874 1.00 86.25 163 PRO A N 1
ATOM 1336 C CA . PRO A 1 163 ? 4.360 9.428 -7.491 1.00 86.25 163 PRO A CA 1
ATOM 1337 C C . PRO A 1 163 ? 3.141 9.535 -6.563 1.00 86.25 163 PRO A C 1
ATOM 1339 O O . PRO A 1 163 ? 3.284 9.387 -5.352 1.00 86.25 163 PRO A O 1
ATOM 1342 N N . GLU A 1 164 ? 1.939 9.708 -7.115 1.00 88.25 164 GLU A N 1
ATOM 1343 C CA . GLU A 1 164 ? 0.673 9.813 -6.376 1.00 88.25 164 GLU A CA 1
ATOM 1344 C C . GLU A 1 164 ? 0.237 8.516 -5.674 1.00 88.25 164 GLU A C 1
ATOM 1346 O O . GLU A 1 164 ? -0.575 8.545 -4.744 1.00 88.25 164 GLU A O 1
ATOM 1351 N N . ARG A 1 165 ? 0.756 7.355 -6.089 1.00 91.50 165 ARG A N 1
ATOM 1352 C CA . ARG A 1 165 ? 0.321 6.053 -5.558 1.00 91.50 165 ARG A CA 1
ATOM 1353 C C . ARG A 1 165 ? 0.681 5.886 -4.080 1.00 91.50 165 ARG A C 1
ATOM 1355 O O . ARG A 1 165 ? -0.171 5.526 -3.268 1.00 91.50 165 ARG A O 1
ATOM 1362 N N . LEU A 1 166 ? 1.911 6.237 -3.704 1.00 92.00 166 LEU A N 1
ATOM 1363 C CA . LEU A 1 166 ? 2.399 6.088 -2.331 1.00 92.00 166 LEU A CA 1
ATOM 1364 C C . LEU A 1 166 ? 1.645 6.991 -1.323 1.00 92.00 166 LEU A C 1
ATOM 1366 O O . LEU A 1 166 ? 1.217 6.479 -0.282 1.00 92.00 166 LEU A O 1
ATOM 1370 N N . PRO A 1 167 ? 1.395 8.291 -1.596 1.00 94.94 167 PRO A N 1
ATOM 1371 C CA . PRO A 1 167 ? 0.516 9.120 -0.770 1.00 94.94 167 PRO A CA 1
ATOM 1372 C C . PRO A 1 167 ? -0.902 8.555 -0.605 1.00 94.94 167 PRO A C 1
ATOM 1374 O O . PRO A 1 167 ? -1.446 8.606 0.499 1.00 94.94 167 PRO A O 1
ATOM 1377 N N . LYS A 1 168 ? -1.507 7.979 -1.657 1.00 95.31 168 LYS A N 1
ATOM 1378 C CA . LYS A 1 168 ? -2.852 7.370 -1.584 1.00 95.31 168 LYS A CA 1
ATOM 1379 C C . LYS A 1 168 ? -2.894 6.156 -0.648 1.00 95.31 168 LYS A C 1
ATOM 1381 O O . LYS A 1 168 ? -3.844 6.026 0.133 1.00 95.31 168 LYS A O 1
ATOM 1386 N N . VAL A 1 169 ? -1.864 5.309 -0.688 1.00 96.06 169 VAL A N 1
ATOM 1387 C CA . VAL A 1 169 ? -1.709 4.154 0.214 1.00 96.06 169 VAL A CA 1
ATOM 1388 C C . VAL A 1 169 ? -1.559 4.632 1.658 1.00 96.06 169 VAL A C 1
ATOM 1390 O O . VAL A 1 169 ? -2.363 4.265 2.514 1.00 96.06 169 VAL A O 1
ATOM 1393 N N . ARG A 1 170 ? -0.623 5.557 1.919 1.00 96.56 170 ARG A N 1
ATOM 1394 C CA . ARG A 1 170 ? -0.400 6.135 3.260 1.00 96.56 170 ARG A CA 1
ATOM 1395 C C . ARG A 1 170 ? -1.655 6.804 3.826 1.00 96.56 170 ARG A C 1
ATOM 1397 O O . ARG A 1 170 ? -1.954 6.651 5.007 1.00 96.56 170 ARG A O 1
ATOM 1404 N N . LYS A 1 171 ? -2.415 7.516 2.987 1.00 97.06 171 LYS A N 1
ATOM 1405 C CA . LYS A 1 171 ? -3.673 8.167 3.380 1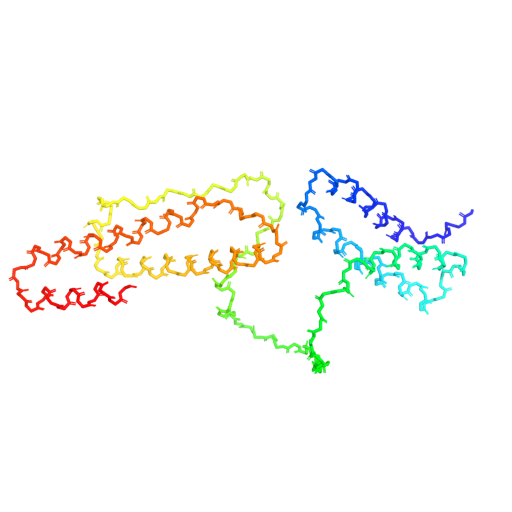.00 97.06 171 LYS A CA 1
ATOM 1406 C C . LYS A 1 171 ? -4.749 7.146 3.763 1.00 97.06 171 LYS A C 1
ATOM 1408 O O . LYS A 1 171 ? -5.463 7.366 4.736 1.00 97.06 171 LYS A O 1
ATOM 1413 N N . SER A 1 172 ? -4.837 6.027 3.044 1.00 97.38 172 SER A N 1
ATOM 1414 C CA . SER A 1 172 ? -5.761 4.934 3.382 1.00 97.38 172 SER A CA 1
ATOM 1415 C C . SER A 1 172 ? -5.372 4.268 4.709 1.00 97.38 172 SER A C 1
ATOM 1417 O O . SER A 1 172 ? -6.230 4.098 5.566 1.00 97.38 172 SER A O 1
ATOM 1419 N N . MET A 1 173 ? -4.078 4.011 4.934 1.00 97.25 173 MET A N 1
ATOM 1420 C CA . MET A 1 173 ? -3.561 3.480 6.207 1.00 97.25 173 MET A CA 1
ATOM 1421 C C . MET A 1 173 ? -3.876 4.409 7.391 1.00 97.25 173 MET A C 1
ATOM 1423 O O . MET A 1 173 ? -4.379 3.962 8.418 1.00 97.25 173 MET A O 1
ATOM 1427 N N . CYS A 1 174 ? -3.649 5.717 7.237 1.00 97.19 174 CYS A N 1
ATOM 1428 C CA . CYS A 1 174 ? -3.983 6.706 8.265 1.00 97.19 174 CYS A CA 1
ATOM 1429 C C . CYS A 1 174 ? -5.483 6.693 8.615 1.00 97.19 174 CYS A C 1
ATOM 1431 O O . CYS A 1 174 ? -5.846 6.715 9.787 1.00 97.19 174 CYS A O 1
ATOM 1433 N N . ARG A 1 175 ? -6.362 6.576 7.611 1.00 97.75 175 ARG A N 1
ATOM 1434 C CA . ARG A 1 175 ? -7.814 6.491 7.831 1.00 97.75 175 ARG A CA 1
ATOM 1435 C C . ARG A 1 175 ? -8.242 5.205 8.539 1.00 97.75 175 ARG A C 1
ATOM 1437 O O . ARG A 1 175 ? -9.177 5.268 9.325 1.00 97.75 175 ARG A O 1
ATOM 1444 N N . ILE A 1 176 ? -7.567 4.076 8.301 1.00 96.88 176 ILE A N 1
ATOM 1445 C CA . ILE A 1 176 ? -7.811 2.836 9.059 1.00 96.88 176 ILE A CA 1
ATOM 1446 C C . ILE A 1 176 ? -7.500 3.067 10.538 1.00 96.88 176 ILE A C 1
ATOM 1448 O O . ILE A 1 176 ? -8.356 2.810 11.379 1.00 96.88 176 ILE A O 1
ATOM 1452 N N . LYS A 1 177 ? -6.320 3.624 10.853 1.00 95.75 177 LYS A N 1
ATOM 1453 C CA . LYS A 1 177 ? -5.964 3.964 12.239 1.00 95.75 177 LYS A CA 1
ATOM 1454 C C . LYS A 1 177 ? -6.984 4.909 12.861 1.00 95.75 177 LYS A C 1
ATOM 1456 O O . LYS A 1 177 ? -7.436 4.660 13.966 1.00 95.75 177 LYS A O 1
ATOM 1461 N N . HIS A 1 178 ? -7.393 5.938 12.125 1.00 96.12 178 HIS A N 1
ATOM 1462 C CA . HIS A 1 178 ? -8.399 6.885 12.588 1.00 96.12 178 HIS A CA 1
ATOM 1463 C C . HIS A 1 178 ? -9.734 6.210 12.936 1.00 96.12 178 HIS A C 1
ATOM 1465 O O . HIS A 1 178 ? -10.198 6.376 14.055 1.00 96.12 178 HIS A O 1
ATOM 1471 N N . VAL A 1 179 ? -10.307 5.401 12.037 1.00 96.62 179 VAL A N 1
ATOM 1472 C CA . VAL A 1 179 ? -11.587 4.706 12.281 1.00 96.62 179 VAL A CA 1
ATOM 1473 C C . VAL A 1 179 ? -11.492 3.712 13.440 1.00 96.62 179 VAL A C 1
ATOM 1475 O O . VAL A 1 179 ? -12.430 3.577 14.219 1.00 96.62 179 VAL A O 1
ATOM 1478 N N . LEU A 1 180 ? -10.366 3.010 13.586 1.00 94.31 180 LEU A N 1
ATOM 1479 C CA . LEU A 1 180 ? -10.173 2.108 14.722 1.00 94.31 180 LEU A CA 1
ATOM 1480 C C . LEU A 1 180 ? -10.049 2.878 16.045 1.00 94.31 180 LEU A C 1
ATOM 1482 O O . LEU A 1 180 ? -10.587 2.433 17.055 1.00 94.31 180 LEU A O 1
ATOM 1486 N N . THR A 1 181 ? -9.390 4.040 16.035 1.00 94.31 181 THR A N 1
ATOM 1487 C CA . THR A 1 181 ? -9.314 4.927 17.202 1.00 94.31 181 THR A CA 1
ATOM 1488 C C . THR A 1 181 ? -10.680 5.514 17.554 1.00 94.31 181 THR A C 1
ATOM 1490 O O . THR A 1 181 ? -11.009 5.537 18.733 1.00 94.31 181 THR A O 1
ATOM 1493 N N . GLU A 1 182 ? -11.486 5.932 16.566 1.00 94.56 182 GLU A N 1
ATOM 1494 C CA . GLU A 1 182 ? -12.880 6.372 16.773 1.00 94.56 182 GLU A CA 1
ATOM 1495 C C . GLU A 1 182 ? -13.664 5.290 17.540 1.00 94.56 182 GLU A C 1
ATOM 1497 O O . GLU A 1 182 ? -14.175 5.549 18.626 1.00 94.56 182 GLU A O 1
ATOM 1502 N N . ARG A 1 183 ? -13.642 4.042 17.050 1.00 94.19 183 ARG A N 1
ATOM 1503 C CA . ARG A 1 183 ? -14.325 2.907 17.700 1.00 94.19 183 ARG A CA 1
ATOM 1504 C C . ARG A 1 183 ? -13.820 2.627 19.114 1.00 94.19 183 ARG A C 1
ATOM 1506 O O . ARG A 1 183 ? -14.601 2.265 19.981 1.00 94.19 183 ARG A O 1
ATOM 1513 N N . ALA A 1 184 ? -12.517 2.775 19.354 1.00 91.69 184 ALA A N 1
ATOM 1514 C CA . ALA A 1 184 ? -11.943 2.563 20.680 1.00 91.69 184 ALA A CA 1
ATOM 1515 C C . ALA A 1 184 ? -12.365 3.645 21.690 1.00 91.69 184 ALA A C 1
ATOM 1517 O O . ALA A 1 184 ? -12.324 3.385 22.887 1.00 91.69 184 ALA A O 1
ATOM 1518 N N . ILE A 1 185 ? -12.731 4.849 21.235 1.00 91.19 185 ILE A N 1
ATOM 1519 C CA . ILE A 1 185 ? -13.245 5.925 22.098 1.00 91.19 185 ILE A CA 1
ATOM 1520 C C . ILE A 1 185 ? -14.717 5.682 22.455 1.00 91.19 185 ILE A C 1
ATOM 1522 O O . ILE A 1 185 ? -15.125 5.989 23.569 1.00 91.19 185 ILE A O 1
ATOM 1526 N N . GLU A 1 186 ? -15.497 5.127 21.525 1.00 91.06 186 GLU A N 1
ATOM 1527 C CA . GLU A 1 186 ? -16.913 4.789 21.737 1.00 91.06 186 GLU A CA 1
ATOM 1528 C C . GLU A 1 186 ? -17.111 3.558 22.643 1.00 91.06 186 GLU A C 1
ATOM 1530 O O . GLU A 1 186 ? -18.182 3.379 23.221 1.00 91.06 186 GLU A O 1
ATOM 1535 N N . GLU A 1 187 ? -16.090 2.709 22.784 1.00 89.75 187 GLU A N 1
ATOM 1536 C CA . GLU A 1 187 ? -16.133 1.515 23.630 1.00 89.75 187 GLU A CA 1
ATOM 1537 C C . GLU A 1 187 ? -16.159 1.890 25.125 1.00 89.75 187 GLU A C 1
ATOM 1539 O O . GLU A 1 187 ? -15.198 2.446 25.661 1.00 89.75 187 GLU A O 1
ATOM 1544 N N . ALA A 1 188 ? -17.256 1.552 25.811 1.00 87.75 188 ALA A N 1
ATOM 1545 C CA . ALA A 1 188 ? -17.463 1.875 27.226 1.00 87.75 188 ALA A CA 1
ATOM 1546 C C . ALA A 1 188 ? -16.576 1.047 28.176 1.00 87.75 188 ALA A C 1
ATOM 1548 O O . ALA A 1 188 ? -16.184 1.529 29.241 1.00 87.75 188 ALA A O 1
ATOM 1549 N N . ASP A 1 189 ? -16.251 -0.198 27.806 1.00 92.50 189 ASP A N 1
ATOM 1550 C CA . ASP A 1 189 ? -15.369 -1.044 28.609 1.00 92.50 189 ASP A CA 1
ATOM 1551 C C . ASP A 1 189 ? -13.906 -0.591 28.471 1.00 92.50 189 ASP A C 1
ATOM 1553 O O . ASP A 1 189 ? -13.273 -0.692 27.414 1.00 92.50 189 ASP A O 1
ATOM 1557 N N . SER A 1 190 ? -13.341 -0.144 29.593 1.00 89.75 190 SER A N 1
ATOM 1558 C CA . SER A 1 190 ? -11.962 0.337 29.679 1.00 89.75 190 SER A CA 1
ATOM 1559 C C . SER A 1 190 ? -10.931 -0.743 29.324 1.00 89.75 190 SER A C 1
ATOM 1561 O O . SER A 1 190 ? -9.881 -0.420 28.760 1.00 89.75 190 SER A O 1
ATOM 1563 N N . ARG A 1 191 ? -11.210 -2.025 29.601 1.00 87.31 191 ARG A N 1
ATOM 1564 C CA . ARG A 1 191 ? -10.291 -3.132 29.288 1.00 87.31 191 ARG A CA 1
ATOM 1565 C C . ARG A 1 191 ? -10.248 -3.401 27.787 1.00 87.31 191 ARG A C 1
ATOM 1567 O O . ARG A 1 191 ? -9.170 -3.442 27.195 1.00 87.31 191 ARG A O 1
ATOM 1574 N N . ARG A 1 192 ? -11.421 -3.512 27.168 1.00 85.88 192 ARG A N 1
ATOM 1575 C CA . ARG A 1 192 ? -11.576 -3.701 25.722 1.00 85.88 192 ARG A CA 1
ATOM 1576 C C . ARG A 1 192 ? -11.012 -2.520 24.930 1.00 85.88 192 ARG A C 1
ATOM 1578 O O . ARG A 1 192 ? -10.284 -2.724 23.960 1.00 85.88 192 ARG A O 1
ATOM 1585 N N . CYS A 1 193 ? -11.226 -1.292 25.405 1.00 87.88 193 CYS A N 1
ATOM 1586 C CA . CYS A 1 193 ? -10.590 -0.089 24.866 1.00 87.88 193 CYS A CA 1
ATOM 1587 C C . CYS A 1 193 ? -9.049 -0.184 24.883 1.00 87.88 193 CYS A C 1
ATOM 1589 O O . CYS A 1 193 ? -8.389 0.142 23.890 1.00 87.88 193 CYS A O 1
ATOM 1591 N N . ALA A 1 194 ? -8.450 -0.654 25.985 1.00 89.25 194 ALA A N 1
ATOM 1592 C CA . ALA A 1 194 ? -6.998 -0.814 26.098 1.00 89.25 194 ALA A CA 1
ATOM 1593 C C . ALA A 1 194 ? -6.443 -1.877 25.131 1.00 89.25 194 ALA A C 1
ATOM 1595 O O . ALA A 1 194 ? -5.408 -1.653 24.496 1.00 89.25 194 ALA A O 1
ATOM 1596 N N . GLU A 1 195 ? -7.146 -3.000 24.966 1.00 87.69 195 GLU A N 1
ATOM 1597 C CA . GLU A 1 195 ? -6.798 -4.036 23.986 1.00 87.69 195 GLU A CA 1
ATOM 1598 C C . GLU A 1 195 ? -6.871 -3.497 22.552 1.00 87.69 195 GLU A C 1
ATOM 1600 O O . GLU A 1 195 ? -5.907 -3.634 21.794 1.00 87.69 195 GLU A O 1
ATOM 1605 N N . MET A 1 196 ? -7.945 -2.779 22.206 1.00 85.62 196 MET A N 1
ATOM 1606 C CA . MET A 1 196 ? -8.085 -2.130 20.900 1.00 85.62 196 MET A CA 1
ATOM 1607 C C . MET A 1 196 ? -6.942 -1.146 20.635 1.00 85.62 196 MET A C 1
ATOM 1609 O O . MET A 1 196 ? -6.321 -1.204 19.575 1.00 85.62 196 MET A O 1
ATOM 1613 N N . LYS A 1 197 ? -6.594 -0.285 21.601 1.00 89.19 197 LYS A N 1
ATOM 1614 C CA . LYS A 1 197 ? -5.459 0.651 21.483 1.00 89.19 197 LYS A CA 1
ATOM 1615 C C . LYS A 1 197 ? -4.134 -0.078 21.264 1.00 89.19 197 LYS A C 1
ATOM 1617 O O . LYS A 1 197 ? -3.342 0.334 20.415 1.00 89.19 197 LYS A O 1
ATOM 1622 N N . ARG A 1 198 ? -3.896 -1.183 21.979 1.00 91.06 198 ARG A N 1
ATOM 1623 C CA . ARG A 1 198 ? -2.704 -2.023 21.784 1.00 91.06 198 ARG A CA 1
ATOM 1624 C C . ARG A 1 198 ? -2.656 -2.598 20.369 1.00 91.06 198 ARG A C 1
ATOM 1626 O O . ARG A 1 198 ? -1.611 -2.531 19.728 1.00 91.06 198 ARG A O 1
ATOM 1633 N N . MET A 1 199 ? -3.779 -3.115 19.872 1.00 86.94 199 MET A N 1
ATOM 1634 C CA . MET A 1 199 ? -3.887 -3.673 18.520 1.00 86.94 199 MET A CA 1
ATOM 1635 C C . MET A 1 199 ? -3.684 -2.595 17.449 1.00 86.94 199 MET A C 1
ATOM 1637 O O . MET A 1 199 ? -2.958 -2.828 16.491 1.00 86.94 199 MET A O 1
ATOM 1641 N N . ILE A 1 200 ? -4.235 -1.392 17.635 1.00 88.44 200 ILE A N 1
ATOM 1642 C CA . ILE A 1 200 ? -4.054 -0.248 16.722 1.00 88.44 200 ILE A CA 1
ATOM 1643 C C . ILE A 1 200 ? -2.589 0.191 16.642 1.00 88.44 200 ILE A C 1
ATOM 1645 O O . ILE A 1 200 ? -2.100 0.523 15.561 1.00 88.44 200 ILE A O 1
ATOM 1649 N N . ASN A 1 201 ? -1.883 0.193 17.773 1.00 89.81 201 ASN A N 1
ATOM 1650 C CA . ASN A 1 201 ? -0.462 0.539 17.819 1.00 89.81 201 ASN A CA 1
ATOM 1651 C C . ASN A 1 201 ? 0.427 -0.536 17.181 1.00 89.81 201 ASN A C 1
ATOM 1653 O O . ASN A 1 201 ? 1.514 -0.211 16.709 1.00 89.81 201 ASN A O 1
ATOM 1657 N N . ALA A 1 202 ? -0.034 -1.789 17.154 1.00 86.69 202 ALA A N 1
ATOM 1658 C CA . ALA A 1 202 ? 0.660 -2.901 16.510 1.00 86.69 202 ALA A CA 1
ATOM 1659 C C . ALA A 1 202 ? 0.484 -2.942 14.978 1.00 86.69 202 ALA A C 1
ATOM 1661 O O . ALA A 1 202 ? 1.223 -3.669 14.315 1.00 86.69 202 ALA A O 1
ATOM 1662 N N . LEU A 1 203 ? -0.471 -2.183 14.419 1.00 81.44 203 LEU A N 1
ATOM 1663 C CA . LEU A 1 203 ? -0.641 -2.001 12.970 1.00 81.44 203 LEU A CA 1
ATOM 1664 C C . LEU A 1 203 ? 0.459 -1.099 12.399 1.00 81.44 203 LEU A C 1
ATOM 1666 O O . LEU A 1 203 ? 1.173 -1.566 11.484 1.00 81.44 203 LEU A O 1
#

Organism: Salix viminalis (NCBI:txid40686)

Secondary structure (DSSP, 8-state):
---SS-HHHHHHHHHHHHHHHHHTT-GGGHHHHHHHHHHHHHHHHHHHHTT-S-HHHHHHHHHHHHHHHTTSSSS----------------SS--GGGGGS-----TT--------PPPPHHHHHTS-HHHHHHHHHHHHHHHHHHHHHHHHHHHTTPPPS-TTHHHHHHHHHHHHHHHHHHHHHH---HHHHHHHHHHHHH-

Sequence (203 aa):
LVPEIPEDLYRLIKKAVVIRKHLEKNKDSKFRLILVESRIHRLARYYKKTKKLAPKSDSSIMFMTRFIGRTLLAAAKSETHATSAAAAAATSGHNPLEDFFEADRSQDEDKPIVYGRSWKASELRLKSWDDLQKLWYVLLKEKNMLMTQRQMLHAQNFRFPNPERLPKVRKSMCRIKHVLTERAIEEADSRRCAEMKRMINAL

pLDDT: mean 75.54, std 18.79, range [31.75, 97.75]

InterPro domains:
  IPR000589 Small ribosomal subunit protein uS15 [SM01387] (2-56)
  IPR001854 Large ribosomal subunit protein uL29 [cd00427] (122-183)
  IPR009068 uS15/NS1, RNA-binding domain superfamily [SSF47060] (5-54)
  IPR010729 Large ribosomal subunit protein uL29m, mitochondrial [PF06984] (97-183)
  IPR010729 Large ribosomal subunit protein uL29m, mitochondrial [PTHR21183] (62-203)
  IPR036049 Large ribosomal subunit protein uL29 superfamily [SSF46561] (119-186)
  IPR038340 MRP-L47 superfamily, mitochondrial [G3DSA:6.10.330.20] (91-194)

Foldseek 3Di:
DPDLDDPVLVVLVVVLVVLVVVCVVPVPSVVVNVVSLVVNVVVLVVCVVVVVHDPVVNVVSVVVNVVVPPVPPPPDPDDDDDDDDPDDPPPPDDDPCCLLEDDDDPPPDPDDDDDDAADDLVNLLPDDPVVLVVLLVVLVSVLNSLVSQCVVCVVVVHDRDPPPPNVSSVVNLVSSLVSLLVVLVVDPDPVVSVVSVVVSVVD